Protein AF-A0A538TNC3-F1 (afdb_monomer_lite)

Foldseek 3Di:
DDPVVVVVVVLLVVLLVQLVVLQVVLVVCVVVLNLLSSLVSLVRSCVSPVPNPCSVVSNVVSLVSLAFEEEEAFEAEADPQPPLRVVLSVLLCVVLVVVPDPPLFRRYDYDDPVLLVVQQDPVCSHPPDLVNQLVSCVVSVGQKYKYKYKHDKDKDKDKDKDKAKKWFWDWDQDPVRDTDTDTDIDIWIKMKMKMKIKIKMKIFMAGSVVRDTPDIDIDMFMFMAMAMETLDADDDQLVRMDRDDPVCCVPPVPVRVVSVVVCCVRQPPDDRSNRNVCCHVPVPQLDDDLVCLVVRLPNRHHHHHNDDDDSNSRVCSRSSCVSVVVSVVVSVVSSGD

Organism: Eiseniibacteriota bacterium (NCBI:txid2212470)

pLDDT: mean 91.93, std 6.35, range [58.41, 98.19]

Structure (mmCIF, N/CA/C/O backbone):
data_AF-A0A538TNC3-F1
#
_entry.id   AF-A0A538TNC3-F1
#
loop_
_atom_site.group_PDB
_atom_site.id
_atom_site.type_symbol
_atom_site.label_atom_id
_atom_site.label_alt_id
_atom_site.label_comp_id
_atom_site.label_asym_id
_atom_site.label_entity_id
_atom_site.label_seq_id
_atom_site.pdbx_PDB_ins_code
_atom_site.Cartn_x
_atom_site.Cartn_y
_atom_site.Cartn_z
_atom_site.occupancy
_atom_site.B_iso_or_equiv
_atom_site.auth_seq_id
_atom_site.auth_comp_id
_atom_site.auth_asym_id
_atom_site.auth_atom_id
_atom_site.pdbx_PDB_model_num
ATOM 1 N N . MET A 1 1 ? -30.020 45.603 41.345 1.00 58.41 1 MET A N 1
ATOM 2 C CA . MET A 1 1 ? -29.541 44.746 40.245 1.00 58.41 1 MET A CA 1
ATOM 3 C C . MET A 1 1 ? -29.370 45.635 39.033 1.00 58.41 1 MET A C 1
ATOM 5 O O . MET A 1 1 ? -30.343 46.266 38.634 1.00 58.41 1 MET A O 1
ATOM 9 N N . THR A 1 2 ? -28.151 45.795 38.528 1.00 72.44 2 THR A N 1
ATOM 10 C CA . THR A 1 2 ? -27.936 46.556 37.288 1.00 72.44 2 THR A CA 1
ATOM 11 C C . THR A 1 2 ? -28.416 45.727 36.085 1.00 72.44 2 THR A C 1
ATOM 13 O O . THR A 1 2 ? -28.462 44.497 36.184 1.00 72.44 2 THR A O 1
ATOM 16 N N . PRO A 1 3 ? -28.792 46.351 34.954 1.00 74.06 3 PRO A N 1
ATOM 17 C CA . PRO A 1 3 ? -29.151 45.631 33.727 1.00 74.06 3 PRO A CA 1
ATOM 18 C C . PRO A 1 3 ? -28.100 44.584 33.312 1.00 74.06 3 PRO A C 1
ATOM 20 O O . PRO A 1 3 ? -28.461 43.479 32.909 1.00 74.06 3 PRO A O 1
ATOM 23 N N . ASP A 1 4 ? -26.819 44.885 33.535 1.00 75.44 4 ASP A N 1
ATOM 24 C CA . ASP A 1 4 ? -25.689 43.993 33.250 1.00 75.44 4 ASP A CA 1
ATOM 25 C C . ASP A 1 4 ? -25.660 42.746 34.151 1.00 75.44 4 ASP A C 1
ATOM 27 O O . ASP A 1 4 ? -25.341 41.653 33.688 1.00 75.44 4 ASP A O 1
ATOM 31 N N . GLN A 1 5 ? -26.061 42.868 35.423 1.00 75.12 5 GLN A N 1
ATOM 32 C CA . GLN A 1 5 ? -26.177 41.722 36.338 1.00 75.12 5 GLN A CA 1
ATOM 33 C C . GLN A 1 5 ? -27.321 40.786 35.924 1.00 75.12 5 GLN A C 1
ATOM 35 O O . GLN A 1 5 ? -27.154 39.569 35.914 1.00 75.12 5 GLN A O 1
ATOM 40 N N . ALA A 1 6 ? -28.467 41.344 35.520 1.00 77.56 6 ALA A N 1
ATOM 41 C CA . ALA A 1 6 ? -29.607 40.558 35.041 1.00 77.56 6 ALA A CA 1
ATOM 42 C C . ALA A 1 6 ? -29.296 39.809 33.738 1.00 77.56 6 ALA A C 1
ATOM 44 O O . ALA A 1 6 ? -29.733 38.670 33.547 1.00 77.56 6 ALA A O 1
ATOM 45 N N . TYR A 1 7 ? -28.537 40.450 32.847 1.00 80.44 7 TYR A N 1
ATOM 46 C CA . TYR A 1 7 ? -28.071 39.843 31.609 1.00 80.44 7 TYR A CA 1
ATOM 47 C C . TYR A 1 7 ? -27.100 38.686 31.886 1.00 80.44 7 TYR A C 1
ATOM 49 O O . TYR A 1 7 ? -27.353 37.570 31.431 1.00 80.44 7 TYR A O 1
ATOM 57 N N . ALA A 1 8 ? -26.075 38.909 32.715 1.00 82.06 8 ALA A N 1
ATOM 58 C CA . ALA A 1 8 ? -25.096 37.885 33.085 1.00 82.06 8 ALA A CA 1
ATOM 59 C C . ALA A 1 8 ? -25.741 36.664 33.772 1.00 82.06 8 ALA A C 1
ATOM 61 O O . ALA A 1 8 ? -25.388 35.517 33.493 1.00 82.06 8 ALA A O 1
ATOM 62 N N . GLU A 1 9 ? -26.743 36.873 34.629 1.00 80.50 9 GLU A N 1
ATOM 63 C CA . GLU A 1 9 ? -27.497 35.779 35.255 1.00 80.50 9 GLU A CA 1
ATOM 64 C C . GLU A 1 9 ? -28.347 34.980 34.261 1.00 80.50 9 GLU A C 1
ATOM 66 O O . GLU A 1 9 ? -28.548 33.772 34.429 1.00 80.50 9 GLU A O 1
ATOM 71 N N . LYS A 1 10 ? -28.912 35.646 33.250 1.00 84.94 10 LYS A N 1
ATOM 72 C CA . LYS A 1 10 ? -29.697 34.987 32.202 1.00 84.94 10 LYS A CA 1
ATOM 73 C C . LYS A 1 10 ? -28.786 34.184 31.277 1.00 84.94 10 LYS A C 1
ATOM 75 O O . LYS A 1 10 ? -29.106 33.041 30.961 1.00 84.94 10 LYS A O 1
ATOM 80 N N . GLU A 1 11 ? -27.650 34.754 30.900 1.00 85.31 11 GLU A N 1
ATOM 81 C CA . GLU A 1 11 ? -26.614 34.094 30.110 1.00 85.31 11 GLU A CA 1
ATOM 82 C C . GLU A 1 11 ? -26.059 32.859 30.833 1.00 85.31 11 GLU A C 1
ATOM 84 O O . GLU A 1 11 ? -26.104 31.757 30.289 1.00 85.31 11 GLU A O 1
ATOM 89 N N . SER A 1 12 ? -25.675 32.994 32.106 1.00 84.12 12 SER A N 1
ATOM 90 C CA . SER A 1 12 ? -25.210 31.874 32.936 1.00 84.12 12 SER A CA 1
ATOM 91 C C . SER A 1 12 ? -26.246 30.741 33.040 1.00 84.12 12 SER A C 1
ATOM 93 O O . SER A 1 12 ? -25.906 29.556 32.927 1.00 84.12 12 SER A O 1
ATOM 95 N N . ARG A 1 13 ? -27.540 31.079 33.162 1.00 87.31 13 ARG A N 1
ATOM 96 C CA . ARG A 1 13 ? -28.638 30.095 33.142 1.00 87.31 13 ARG A CA 1
ATOM 97 C C . ARG A 1 13 ? -28.759 29.365 31.805 1.00 87.31 13 ARG A C 1
ATOM 99 O O . ARG A 1 13 ? -28.985 28.156 31.807 1.00 87.31 13 ARG A O 1
ATOM 106 N N . ILE A 1 14 ? -28.607 30.068 30.683 1.00 90.38 14 ILE A N 1
ATOM 107 C CA . ILE A 1 14 ? -28.659 29.470 29.340 1.00 90.38 14 ILE A CA 1
ATOM 108 C C . ILE A 1 14 ? -27.479 28.515 29.140 1.00 90.38 14 ILE A C 1
ATOM 110 O O . ILE A 1 14 ? -27.687 27.369 28.741 1.00 90.38 14 ILE A O 1
ATOM 114 N N . ILE A 1 15 ? -26.264 28.947 29.487 1.00 90.56 15 ILE A N 1
ATOM 115 C CA . ILE A 1 15 ? -25.042 28.140 29.378 1.00 90.56 15 ILE A CA 1
ATOM 116 C C . ILE A 1 15 ? -25.148 26.869 30.237 1.00 90.56 15 ILE A C 1
ATOM 118 O O . ILE A 1 15 ? -24.925 25.757 29.755 1.00 90.56 15 ILE A O 1
ATOM 122 N N . THR A 1 16 ? -25.582 27.008 31.493 1.00 91.06 16 THR A N 1
ATOM 123 C CA . THR A 1 16 ? -25.787 25.870 32.406 1.00 91.06 16 THR A CA 1
ATOM 124 C C . THR A 1 16 ? -26.886 24.925 31.906 1.00 91.06 16 THR A C 1
ATOM 126 O O . THR A 1 16 ? -26.772 23.702 32.024 1.00 91.06 16 THR A O 1
ATOM 129 N N . GLY A 1 17 ? -27.954 25.476 31.321 1.00 92.25 17 GLY A N 1
ATOM 130 C CA . GLY A 1 17 ? -29.022 24.704 30.691 1.00 92.25 17 GLY A CA 1
ATOM 131 C C . GLY A 1 17 ? -28.518 23.872 29.510 1.00 92.25 17 GLY A C 1
ATOM 132 O O . GLY A 1 17 ? -28.829 22.682 29.433 1.00 92.25 17 GLY A O 1
ATOM 133 N N . ALA A 1 18 ? -27.691 24.467 28.643 1.00 94.06 18 ALA A N 1
ATOM 134 C CA . ALA A 1 18 ? -27.060 23.784 27.516 1.00 94.06 18 ALA A CA 1
ATOM 135 C C . ALA A 1 18 ? -26.145 22.640 27.983 1.00 94.06 18 ALA A C 1
ATOM 137 O O . ALA A 1 18 ? -26.301 21.510 27.514 1.00 94.06 18 ALA A O 1
ATOM 138 N N . ALA A 1 19 ? -25.277 22.885 28.974 1.00 95.88 19 ALA A N 1
ATOM 139 C CA . ALA A 1 19 ? -24.449 21.841 29.586 1.00 95.88 19 ALA A CA 1
ATOM 140 C C . ALA A 1 19 ? -25.302 20.675 30.122 1.00 95.88 19 ALA A C 1
ATOM 142 O O . ALA A 1 19 ? -24.998 19.507 29.881 1.00 95.88 19 ALA A O 1
ATOM 143 N N . GLY A 1 20 ? -26.430 20.981 30.773 1.00 96.94 20 GLY A N 1
ATOM 144 C CA . GLY A 1 20 ? -27.361 19.976 31.281 1.00 96.94 20 GLY A CA 1
ATOM 145 C C . GLY A 1 20 ? -28.050 19.134 30.203 1.00 96.94 20 GLY A C 1
ATOM 146 O O . GLY A 1 20 ? -28.331 17.961 30.450 1.00 96.94 20 GLY A O 1
ATOM 147 N N . VAL A 1 21 ? -28.323 19.694 29.019 1.00 97.62 21 VAL A N 1
ATOM 148 C CA . VAL A 1 21 ? -28.861 18.939 27.871 1.00 97.62 21 VAL A CA 1
ATOM 149 C C . VAL A 1 21 ? -27.829 17.929 27.377 1.00 97.62 21 VAL A C 1
ATOM 151 O O . VAL A 1 21 ? -28.115 16.732 27.373 1.00 97.62 21 VAL A O 1
ATOM 154 N N . TYR A 1 22 ? -26.619 18.385 27.045 1.00 97.75 22 TYR A N 1
ATOM 155 C CA . TYR A 1 22 ? -25.555 17.513 26.539 1.00 97.75 22 TYR A CA 1
ATOM 156 C C . TYR A 1 22 ? -25.133 16.449 27.556 1.00 97.75 22 TYR A C 1
ATOM 158 O O . TYR A 1 22 ? -24.950 15.291 27.190 1.00 97.75 22 TYR A O 1
ATOM 166 N N . TYR A 1 23 ? -25.076 16.793 28.844 1.00 98.19 23 TYR A N 1
ATOM 167 C CA . TYR A 1 23 ? -24.804 15.828 29.907 1.00 98.19 23 TYR A CA 1
ATOM 168 C C . TYR A 1 23 ? -25.869 14.716 29.975 1.00 98.19 23 TYR A C 1
ATOM 170 O O . TYR A 1 23 ? -25.535 13.547 30.174 1.00 98.19 23 TYR A O 1
ATOM 178 N N . ARG A 1 24 ? -27.164 15.033 29.803 1.00 98.06 24 ARG A N 1
ATOM 179 C CA . ARG A 1 24 ? -28.221 14.003 29.755 1.00 98.06 24 ARG A CA 1
ATOM 180 C C . ARG A 1 24 ? -28.088 13.114 28.522 1.00 98.06 24 ARG A C 1
ATOM 182 O O . ARG A 1 24 ? -28.163 11.901 28.674 1.00 98.06 24 ARG A O 1
ATOM 189 N N . MET A 1 25 ? -27.829 13.707 27.355 1.00 98.19 25 MET A N 1
ATOM 190 C CA . MET A 1 25 ? -27.603 12.957 26.114 1.00 98.19 25 MET A CA 1
ATOM 191 C C . MET A 1 25 ? -26.408 12.006 26.246 1.00 98.19 25 MET A C 1
ATOM 193 O O . MET A 1 25 ? -26.525 10.842 25.894 1.00 98.19 25 MET A O 1
ATOM 197 N N . GLY A 1 26 ? -25.290 12.452 26.832 1.00 97.50 26 GLY A N 1
ATOM 198 C CA . GLY A 1 26 ? -24.128 11.585 27.056 1.00 97.50 26 GLY A CA 1
ATOM 199 C C . GLY A 1 26 ? -24.433 10.394 27.972 1.00 97.50 26 GLY A C 1
ATOM 200 O O . GLY A 1 26 ? -24.005 9.273 27.705 1.00 97.50 26 GLY A O 1
ATOM 201 N N . ASN A 1 27 ? -25.235 10.599 29.023 1.00 98.12 27 ASN A N 1
ATOM 202 C CA . ASN A 1 27 ? -25.682 9.493 29.877 1.00 98.12 27 ASN A CA 1
ATOM 203 C C . ASN A 1 27 ? -26.606 8.514 29.143 1.00 98.12 27 ASN A C 1
ATOM 205 O O . ASN A 1 27 ? -26.537 7.312 29.394 1.00 98.12 27 ASN A O 1
ATOM 209 N N . GLU A 1 28 ? -27.475 9.016 28.268 1.00 98.00 28 GLU A N 1
ATOM 210 C CA . GLU A 1 28 ? -28.341 8.185 27.435 1.00 98.00 28 GLU A CA 1
ATOM 211 C C . GLU A 1 28 ? -27.519 7.344 26.453 1.00 98.00 28 GLU A C 1
ATOM 213 O O . GLU A 1 28 ? -27.686 6.126 26.434 1.00 98.00 28 GLU A O 1
ATOM 218 N N . SER A 1 29 ? -26.552 7.945 25.752 1.00 97.69 29 SER A N 1
ATOM 219 C CA . SER A 1 29 ? -25.619 7.232 24.868 1.00 97.69 29 SER A CA 1
ATOM 220 C C . SER A 1 29 ? -24.843 6.136 25.615 1.00 97.69 29 SER A C 1
ATOM 222 O O . SER A 1 29 ? -24.820 4.994 25.164 1.00 97.69 29 SER A O 1
ATOM 224 N N . LEU A 1 30 ? -24.312 6.402 26.820 1.00 96.19 30 LEU A N 1
ATOM 225 C CA . LEU A 1 30 ? -23.654 5.358 27.630 1.00 96.19 30 LEU A CA 1
ATOM 226 C C . LEU A 1 30 ? -24.588 4.208 28.025 1.00 96.19 30 LEU A C 1
ATOM 228 O O . LEU A 1 30 ? -24.112 3.084 28.225 1.00 96.19 30 LEU A O 1
ATOM 232 N N . ARG A 1 31 ? -25.884 4.493 28.202 1.00 96.50 31 ARG A N 1
ATOM 233 C CA . ARG A 1 31 ? -26.899 3.505 28.586 1.00 96.50 31 ARG A CA 1
ATOM 234 C C . ARG A 1 31 ? -27.236 2.563 27.432 1.00 96.50 31 ARG A C 1
ATOM 236 O O . ARG A 1 31 ? -27.556 1.409 27.695 1.00 96.50 31 ARG A O 1
ATOM 243 N N . VAL A 1 32 ? -27.148 3.042 26.192 1.00 96.44 32 VAL A N 1
ATOM 244 C CA . VAL A 1 32 ? -27.360 2.247 24.969 1.00 96.44 32 VAL A CA 1
ATOM 245 C C . VAL A 1 32 ? -26.050 1.752 24.340 1.00 96.44 32 VAL A C 1
ATOM 247 O O . VAL A 1 32 ? -26.037 1.403 23.168 1.00 96.44 32 VAL A O 1
ATOM 250 N N . ASP A 1 33 ? -24.969 1.716 25.128 1.00 94.88 33 ASP A N 1
ATOM 251 C CA . ASP A 1 33 ? -23.634 1.235 24.736 1.00 94.88 33 ASP A CA 1
ATOM 252 C C . ASP A 1 33 ? -23.009 1.978 23.542 1.00 94.88 33 ASP A C 1
ATOM 254 O O . ASP A 1 33 ? -22.368 1.379 22.691 1.00 94.88 33 ASP A O 1
ATOM 258 N N . ARG A 1 34 ? -23.181 3.307 23.509 1.00 96.69 34 ARG A N 1
ATOM 259 C CA . ARG A 1 34 ? -22.555 4.225 22.542 1.00 96.69 34 ARG A CA 1
ATOM 260 C C . ARG A 1 34 ? -21.524 5.143 23.210 1.00 96.69 34 ARG A C 1
ATOM 262 O O . ARG A 1 34 ? -21.825 6.311 23.500 1.00 96.69 34 ARG A O 1
ATOM 269 N N . PRO A 1 35 ? -20.353 4.616 23.603 1.00 97.31 35 PRO A N 1
ATOM 270 C CA . PRO A 1 35 ? -19.363 5.364 24.370 1.00 97.31 35 PRO A CA 1
ATOM 271 C C . PRO A 1 35 ? -18.691 6.511 23.596 1.00 97.31 35 PRO A C 1
ATOM 273 O O . PRO A 1 35 ? -18.389 7.534 24.217 1.00 97.31 35 PRO A O 1
ATOM 276 N N . LYS A 1 36 ? -18.507 6.410 22.274 1.00 96.75 36 LYS A N 1
ATOM 277 C CA . LYS A 1 36 ? -17.910 7.474 21.445 1.00 96.75 36 LYS A CA 1
ATOM 278 C C . LYS A 1 36 ? -18.864 8.647 21.304 1.00 96.75 36 LYS A C 1
ATOM 280 O O . LYS A 1 36 ? -18.473 9.792 21.553 1.00 96.75 36 LYS A O 1
ATOM 285 N N . GLU A 1 37 ? -20.140 8.373 21.012 1.00 96.88 37 GLU A N 1
ATOM 286 C CA . GLU A 1 37 ? -21.166 9.416 21.036 1.00 96.88 37 GLU A CA 1
ATOM 287 C C . GLU A 1 37 ? -21.241 10.059 22.429 1.00 96.88 37 GLU A C 1
ATOM 289 O O . GLU A 1 37 ? -21.231 11.287 22.548 1.00 96.88 37 GLU A O 1
ATOM 294 N N . ALA A 1 38 ? -21.252 9.255 23.497 1.00 97.75 38 ALA A N 1
ATOM 295 C CA . ALA A 1 38 ? -21.299 9.776 24.858 1.00 97.75 38 ALA A CA 1
ATOM 296 C C . ALA A 1 38 ? -20.126 10.708 25.180 1.00 97.75 38 ALA A C 1
ATOM 298 O O . ALA A 1 38 ? -20.340 11.793 25.728 1.00 97.75 38 ALA A O 1
ATOM 299 N N . TYR A 1 39 ? -18.906 10.312 24.816 1.00 97.44 39 TYR A N 1
ATOM 300 C CA . TYR A 1 39 ? -17.712 11.130 24.985 1.00 97.44 39 TYR A CA 1
ATOM 301 C C . TYR A 1 39 ? -17.871 12.483 24.284 1.00 97.44 39 TYR A C 1
ATOM 303 O O . TYR A 1 39 ? -17.691 13.525 24.917 1.00 97.44 39 TYR A O 1
ATOM 311 N N . ALA A 1 40 ? -18.293 12.489 23.014 1.00 96.31 40 ALA A N 1
ATOM 312 C CA . ALA A 1 40 ? -18.508 13.720 22.256 1.00 96.31 40 ALA A CA 1
ATOM 313 C C . ALA A 1 40 ? -19.551 14.633 22.927 1.00 96.31 40 ALA A C 1
ATOM 315 O O . ALA A 1 40 ? -19.355 15.848 23.026 1.00 96.31 40 ALA A O 1
ATOM 316 N N . ARG A 1 41 ? -20.640 14.058 23.461 1.00 97.62 41 ARG A N 1
ATOM 317 C CA . ARG A 1 41 ? -21.656 14.811 24.218 1.00 97.62 41 ARG A CA 1
ATOM 318 C C . ARG A 1 41 ? -21.092 15.392 25.512 1.00 97.62 41 ARG A C 1
ATOM 320 O O . ARG A 1 41 ? -21.371 16.551 25.816 1.00 97.62 41 ARG A O 1
ATOM 327 N N . PHE A 1 42 ? -20.293 14.641 26.267 1.00 98.12 42 PHE A N 1
ATOM 328 C CA . PHE A 1 42 ? -19.695 15.147 27.503 1.00 98.12 42 PHE A CA 1
ATOM 329 C C . PHE A 1 42 ? -18.638 16.225 27.244 1.00 98.12 42 PHE A C 1
ATOM 331 O O . PHE A 1 42 ? -18.661 17.261 27.907 1.00 98.12 42 PHE A O 1
ATOM 338 N N . VAL A 1 43 ? -17.780 16.059 26.234 1.00 96.56 43 VAL A N 1
ATOM 339 C CA . VAL A 1 43 ? -16.846 17.116 25.811 1.00 96.56 43 VAL A CA 1
ATOM 340 C C . VAL A 1 43 ? -17.609 18.380 25.425 1.00 96.56 43 VAL A C 1
ATOM 342 O O . VAL A 1 43 ? -17.245 19.469 25.868 1.00 96.56 43 VAL A O 1
ATOM 345 N N . LYS A 1 44 ? -18.735 18.248 24.712 1.00 97.19 44 LYS A N 1
ATOM 346 C CA . LYS A 1 44 ? -19.577 19.400 24.383 1.00 97.19 44 LYS A CA 1
ATOM 347 C C . LYS A 1 44 ? -20.203 20.052 25.617 1.00 97.19 44 LYS A C 1
ATOM 349 O O . LYS A 1 44 ? -20.267 21.274 25.689 1.00 97.19 44 LYS A O 1
ATOM 354 N N . ALA A 1 45 ? -20.622 19.273 26.616 1.00 97.12 45 ALA A N 1
ATOM 355 C CA . ALA A 1 45 ? -21.090 19.817 27.894 1.00 97.12 45 ALA A CA 1
ATOM 356 C C . ALA A 1 45 ? -19.985 20.600 28.630 1.00 97.12 45 ALA A C 1
ATOM 358 O O . ALA A 1 45 ? -20.276 21.627 29.245 1.00 97.12 45 ALA A O 1
ATOM 359 N N . ARG A 1 46 ? -18.726 20.150 28.526 1.00 97.00 46 ARG A N 1
ATOM 360 C CA . ARG A 1 46 ? -17.558 20.785 29.159 1.00 97.00 46 ARG A CA 1
ATOM 361 C C . ARG A 1 46 ? -17.255 22.143 28.550 1.00 97.00 46 ARG A C 1
ATOM 363 O O . ARG A 1 46 ? -16.946 23.069 29.288 1.00 97.00 46 ARG A O 1
ATOM 370 N N . GLU A 1 47 ? -17.403 22.272 27.231 1.00 96.06 47 GLU A N 1
ATOM 371 C CA . GLU A 1 47 ? -17.270 23.556 26.530 1.00 96.06 47 GLU A CA 1
ATOM 372 C C . GLU A 1 47 ? -18.255 24.612 27.052 1.00 96.06 47 GLU A C 1
ATOM 374 O O . GLU A 1 47 ? -17.915 25.791 27.096 1.00 96.06 47 GLU A O 1
ATOM 379 N N . PHE A 1 48 ? -19.457 24.202 27.475 1.00 94.94 48 PHE A N 1
ATOM 380 C CA . PHE A 1 48 ? -20.424 25.113 28.088 1.00 94.94 48 PHE A CA 1
ATOM 381 C C . PHE A 1 48 ? -20.115 25.381 29.568 1.00 94.94 48 PHE A C 1
ATOM 383 O O . PHE A 1 48 ? -20.143 26.531 29.993 1.00 94.94 48 PHE A O 1
ATOM 390 N N . ALA A 1 49 ? -19.838 24.349 30.373 1.00 94.12 49 ALA A N 1
ATOM 391 C CA . ALA A 1 49 ? -19.599 24.504 31.811 1.00 94.12 49 ALA A CA 1
ATOM 392 C C . ALA A 1 49 ? -18.555 23.491 32.345 1.00 94.12 49 ALA A C 1
ATOM 394 O O . ALA A 1 49 ? -18.934 22.383 32.738 1.00 94.12 49 ALA A O 1
ATOM 395 N N . PRO A 1 50 ? -17.262 23.876 32.456 1.00 87.44 50 PRO A N 1
ATOM 396 C CA . PRO A 1 50 ? -16.143 22.999 32.858 1.00 87.44 50 PRO A CA 1
ATOM 397 C C . PRO A 1 50 ? -16.193 22.374 34.267 1.00 87.44 50 PRO A C 1
ATOM 399 O O . PRO A 1 50 ? -15.285 21.651 34.651 1.00 87.44 50 PRO A O 1
ATOM 402 N N . GLY A 1 51 ? -17.234 22.641 35.057 1.00 89.62 51 GLY A N 1
ATOM 403 C CA . GLY A 1 51 ? -17.440 22.071 36.397 1.00 89.62 51 GLY A CA 1
ATOM 404 C C . GLY A 1 51 ? -18.838 21.486 36.590 1.00 89.62 51 GLY A C 1
ATOM 405 O O . GLY A 1 51 ? -19.325 21.385 37.716 1.00 89.62 51 GLY A O 1
ATOM 406 N N . TYR A 1 52 ? -19.543 21.174 35.500 1.00 94.31 52 TYR A N 1
ATOM 407 C CA . TYR A 1 52 ? -20.919 20.701 35.581 1.00 94.31 52 TYR A CA 1
ATOM 408 C C . TYR A 1 52 ? -20.993 19.296 36.200 1.00 94.31 52 TYR A C 1
ATOM 410 O O . TYR A 1 52 ? -20.803 18.294 35.519 1.00 94.31 52 TYR A O 1
ATOM 418 N N . ARG A 1 53 ? -21.348 19.205 37.487 1.00 95.00 53 ARG A N 1
ATOM 419 C CA . ARG A 1 53 ? -21.524 17.927 38.209 1.00 95.00 53 ARG A CA 1
ATOM 420 C C . ARG A 1 53 ? -20.242 17.071 38.185 1.00 95.00 53 ARG A C 1
ATOM 422 O O . ARG A 1 53 ? -19.173 17.566 38.506 1.00 95.00 53 ARG A O 1
ATOM 429 N N . ASP A 1 54 ? -20.355 15.787 37.846 1.00 96.44 54 ASP A N 1
ATOM 430 C CA . ASP A 1 54 ? -19.277 14.795 37.756 1.00 96.44 54 ASP A CA 1
ATOM 431 C C . ASP A 1 54 ? -18.732 14.641 36.322 1.00 96.44 54 ASP A C 1
ATOM 433 O O . ASP A 1 54 ? -18.318 13.549 35.932 1.00 96.44 54 ASP A O 1
ATOM 437 N N . LEU A 1 55 ? -18.768 15.710 35.518 1.00 96.31 55 LEU A N 1
ATOM 438 C CA . LEU A 1 55 ? -18.492 15.661 34.081 1.00 96.31 55 LEU A CA 1
ATOM 439 C C . LEU A 1 55 ? -17.125 15.072 33.719 1.00 96.31 55 LEU A C 1
ATOM 441 O O . LEU A 1 55 ? -17.083 14.194 32.865 1.00 96.31 55 LEU A O 1
ATOM 445 N N . GLU A 1 56 ? -16.037 15.489 34.369 1.00 96.44 56 GLU A N 1
ATOM 446 C CA . GLU A 1 56 ? -14.692 14.982 34.036 1.00 96.44 56 GLU A CA 1
ATOM 447 C C . GLU A 1 56 ? -14.599 13.461 34.209 1.00 96.44 56 GLU A C 1
ATOM 449 O O . GLU A 1 56 ? -14.161 12.752 33.306 1.00 96.44 56 GLU A O 1
ATOM 454 N N . ARG A 1 57 ? -15.157 12.934 35.305 1.00 96.88 57 ARG A N 1
ATOM 455 C CA . ARG A 1 57 ? -15.234 11.488 35.553 1.00 96.88 57 ARG A CA 1
ATOM 456 C C . ARG A 1 57 ? -16.047 10.763 34.475 1.00 96.88 57 ARG A C 1
ATOM 458 O O . ARG A 1 57 ? -15.755 9.622 34.133 1.00 96.88 57 ARG A O 1
ATOM 465 N N . ARG A 1 58 ? -17.103 11.398 33.954 1.00 97.25 58 ARG A N 1
ATOM 466 C CA . ARG A 1 58 ? -17.928 10.838 32.870 1.00 97.25 58 ARG A CA 1
ATOM 467 C C . ARG A 1 58 ? -17.214 10.866 31.524 1.00 97.25 58 ARG A C 1
ATOM 469 O O . ARG A 1 58 ? -17.399 9.930 30.752 1.00 97.25 58 ARG A O 1
ATOM 476 N N . ILE A 1 59 ? -16.410 11.896 31.259 1.00 97.31 59 ILE A N 1
ATOM 477 C CA . ILE A 1 59 ? -15.559 11.983 30.066 1.00 97.31 59 ILE A CA 1
ATOM 478 C C . ILE A 1 59 ? -14.536 10.849 30.080 1.00 97.31 59 ILE A C 1
ATOM 480 O O . ILE A 1 59 ? -14.471 10.112 29.101 1.00 97.31 59 ILE A O 1
ATOM 484 N N . GLU A 1 60 ? -13.804 10.664 31.183 1.00 96.50 60 GLU A N 1
ATOM 485 C CA . GLU A 1 60 ? -12.853 9.550 31.335 1.00 96.50 60 GLU A CA 1
ATOM 486 C C . GLU A 1 60 ? -13.544 8.198 31.158 1.00 96.50 60 GLU A C 1
ATOM 488 O O . GLU A 1 60 ? -13.133 7.405 30.319 1.00 96.50 60 GLU A O 1
ATOM 493 N N . GLN A 1 61 ? -14.663 7.968 31.851 1.00 96.56 61 GLN A N 1
ATOM 494 C CA . GLN A 1 61 ? -15.403 6.709 31.740 1.00 96.56 61 GLN A CA 1
ATOM 495 C C . GLN A 1 61 ? -15.889 6.429 30.306 1.00 96.56 61 GLN A C 1
ATOM 497 O O . GLN A 1 61 ? -15.890 5.281 29.859 1.00 96.56 61 GLN A O 1
ATOM 502 N N . ALA A 1 62 ? -16.372 7.454 29.599 1.00 97.19 62 ALA A N 1
ATOM 503 C CA . ALA A 1 62 ? -16.805 7.305 28.215 1.00 97.19 62 ALA A CA 1
ATOM 504 C C . ALA A 1 62 ? -15.613 7.028 27.296 1.00 97.19 62 ALA A C 1
ATOM 506 O O . ALA A 1 62 ? -15.709 6.157 26.441 1.00 97.19 62 ALA A O 1
ATOM 507 N N . TYR A 1 63 ? -14.490 7.715 27.518 1.00 96.31 63 TYR A N 1
ATOM 508 C CA . TYR A 1 63 ? -13.259 7.515 26.764 1.00 96.31 63 TYR A CA 1
ATOM 509 C C . TYR A 1 63 ? -12.714 6.095 26.932 1.00 96.31 63 TYR A C 1
ATOM 511 O O . TYR A 1 63 ? -12.513 5.405 25.942 1.00 96.31 63 TYR A O 1
ATOM 519 N N . GLU A 1 64 ? -12.562 5.616 28.166 1.00 95.06 64 GLU A N 1
ATOM 520 C CA . GLU A 1 64 ? -12.073 4.261 28.455 1.00 95.06 64 GLU A CA 1
ATOM 521 C C . GLU A 1 64 ? -12.934 3.173 27.803 1.00 95.06 64 GLU A C 1
ATOM 523 O O . GLU A 1 64 ? -12.409 2.167 27.337 1.00 95.06 64 GLU A O 1
ATOM 528 N N . ARG A 1 65 ? -14.258 3.375 27.739 1.00 95.31 65 ARG A N 1
ATOM 529 C CA . ARG A 1 65 ? -15.179 2.459 27.044 1.00 95.31 65 ARG A CA 1
ATOM 530 C C . ARG A 1 65 ? -15.150 2.603 25.525 1.00 95.31 65 ARG A C 1
ATOM 532 O O . ARG A 1 65 ? -15.546 1.672 24.835 1.00 95.31 65 ARG A O 1
ATOM 539 N N . ALA A 1 66 ? -14.773 3.774 25.024 1.00 95.88 66 ALA A N 1
ATOM 540 C CA . ALA A 1 66 ? -14.722 4.078 23.602 1.00 95.88 66 ALA A CA 1
ATOM 541 C C . ALA A 1 66 ? -13.429 3.583 22.950 1.00 95.88 66 ALA A C 1
ATOM 543 O O . ALA A 1 66 ? -13.442 3.309 21.752 1.00 95.88 66 ALA A O 1
ATOM 544 N N . VAL A 1 67 ? -12.334 3.479 23.715 1.00 95.38 67 VAL A N 1
ATOM 545 C CA . VAL A 1 67 ? -11.047 2.992 23.212 1.00 95.38 67 VAL A CA 1
ATOM 546 C C . VAL A 1 67 ? -11.165 1.532 22.774 1.00 95.38 67 VAL A C 1
ATOM 548 O O . VAL A 1 67 ? -11.508 0.645 23.551 1.00 95.38 67 VAL A O 1
ATOM 551 N N . VAL A 1 68 ? -10.830 1.294 21.511 1.00 96.00 68 VAL A N 1
ATOM 552 C CA . VAL A 1 68 ? -10.796 -0.002 20.845 1.00 96.00 68 VAL A CA 1
ATOM 553 C C . VAL A 1 68 ? -9.341 -0.362 20.579 1.00 96.00 68 VAL A C 1
ATOM 555 O O . VAL A 1 68 ? -8.640 0.310 19.820 1.00 96.00 68 VAL A O 1
ATOM 558 N N . ARG A 1 69 ? -8.888 -1.465 21.172 1.00 96.31 69 ARG A N 1
ATOM 559 C CA . ARG A 1 69 ? -7.556 -2.019 20.929 1.00 96.31 69 ARG A CA 1
ATOM 560 C C . ARG A 1 69 ? -7.601 -2.908 19.697 1.00 96.31 69 ARG A C 1
ATOM 562 O O . ARG A 1 69 ? -8.430 -3.818 19.612 1.00 96.31 69 ARG A O 1
ATOM 569 N N . VAL A 1 70 ? -6.701 -2.663 18.756 1.00 97.00 70 VAL A N 1
ATOM 570 C CA . VAL A 1 70 ? -6.665 -3.325 17.452 1.00 97.00 70 VAL A CA 1
ATOM 571 C C . VAL A 1 70 ? -5.318 -4.009 17.252 1.00 97.00 70 VAL A C 1
ATOM 573 O O . VAL A 1 70 ? -4.267 -3.396 17.431 1.00 97.00 70 VAL A O 1
ATOM 576 N N . ALA A 1 71 ? -5.339 -5.272 16.832 1.00 96.00 71 ALA A N 1
ATOM 577 C CA . ALA A 1 71 ? -4.154 -5.964 16.329 1.00 96.00 71 ALA A CA 1
ATOM 578 C C . ALA A 1 71 ? -4.234 -6.120 14.807 1.00 96.00 71 ALA A C 1
ATOM 580 O O . ALA A 1 71 ? -5.255 -6.565 14.284 1.00 96.00 71 ALA A O 1
ATOM 581 N N . ILE A 1 72 ? -3.150 -5.796 14.103 1.00 95.00 72 ILE A N 1
ATOM 582 C CA . ILE A 1 72 ? -3.002 -6.096 12.675 1.00 95.00 72 ILE A CA 1
ATOM 583 C C . ILE A 1 72 ? -2.167 -7.364 12.567 1.00 95.00 72 ILE A C 1
ATOM 585 O O . ILE A 1 72 ? -0.975 -7.345 12.873 1.00 95.00 72 ILE A O 1
ATOM 589 N N . LEU A 1 73 ? -2.802 -8.471 12.191 1.00 93.19 73 LEU A N 1
ATOM 590 C CA . LEU A 1 73 ? -2.108 -9.743 12.042 1.00 93.19 73 LEU A CA 1
ATOM 591 C C . LEU A 1 73 ? -1.406 -9.828 10.686 1.00 93.19 73 LEU A C 1
ATOM 593 O O . LEU A 1 73 ? -1.806 -9.143 9.740 1.00 93.19 73 LEU A O 1
ATOM 597 N N . PRO A 1 74 ? -0.384 -10.689 10.566 1.00 90.12 74 PRO A N 1
ATOM 598 C CA . PRO A 1 74 ? 0.215 -11.007 9.282 1.00 90.12 74 PRO A CA 1
ATOM 599 C C . PRO A 1 74 ? -0.825 -11.536 8.299 1.00 90.12 74 PRO A C 1
ATOM 601 O O . PRO A 1 74 ? -1.666 -12.363 8.648 1.00 90.12 74 PRO A O 1
ATOM 604 N N . PHE A 1 75 ? -0.791 -11.019 7.074 1.00 90.44 75 PHE A N 1
ATOM 605 C CA . PHE A 1 75 ? -1.715 -11.447 6.031 1.00 90.44 75 PHE A CA 1
ATOM 606 C C . PHE A 1 75 ? -1.241 -12.794 5.494 1.00 90.44 75 PHE A C 1
ATOM 608 O O . PHE A 1 75 ? -0.065 -12.933 5.164 1.00 90.44 75 PHE A O 1
ATOM 615 N N . ALA A 1 76 ? -2.136 -13.770 5.370 1.00 89.25 76 ALA A N 1
ATOM 616 C CA . ALA A 1 76 ? -1.790 -15.071 4.816 1.00 89.25 76 ALA A CA 1
ATOM 617 C C . ALA A 1 76 ? -1.241 -14.914 3.392 1.00 89.25 76 ALA A C 1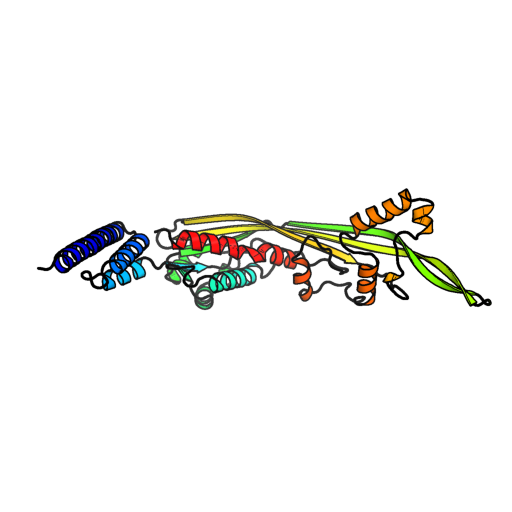
ATOM 619 O O . ALA A 1 76 ? -1.771 -14.150 2.576 1.00 89.25 76 ALA A O 1
ATOM 620 N N . ASN A 1 77 ? -0.167 -15.632 3.091 1.00 89.31 77 ASN A N 1
ATOM 621 C CA . ASN A 1 77 ? 0.448 -15.586 1.778 1.00 89.31 77 ASN A CA 1
ATOM 622 C C . ASN A 1 77 ? 0.018 -16.798 0.961 1.00 89.31 77 ASN A C 1
ATOM 624 O O . ASN A 1 77 ? 0.609 -17.865 1.050 1.00 89.31 77 ASN A O 1
ATOM 628 N N . GLN A 1 78 ? -1.000 -16.600 0.131 1.00 90.12 78 GLN A N 1
ATOM 629 C CA . GLN A 1 78 ? -1.445 -17.570 -0.869 1.00 90.12 78 GLN A CA 1
ATOM 630 C C . GLN A 1 78 ? -0.916 -17.187 -2.258 1.00 90.12 78 GLN A C 1
ATOM 632 O O . GLN A 1 78 ? -1.547 -17.452 -3.284 1.00 90.12 78 GLN A O 1
ATOM 637 N N . THR A 1 79 ? 0.226 -16.498 -2.277 1.00 83.88 79 THR A N 1
ATOM 638 C CA . THR A 1 79 ? 1.069 -16.314 -3.455 1.00 83.88 79 THR A CA 1
ATOM 639 C C . THR A 1 79 ? 2.296 -17.209 -3.303 1.00 83.88 79 THR A C 1
ATOM 641 O O . THR A 1 79 ? 2.716 -17.493 -2.182 1.00 83.88 79 THR A O 1
ATOM 644 N N . ASP A 1 80 ? 2.913 -17.612 -4.411 1.00 85.12 80 ASP A N 1
ATOM 645 C CA . ASP A 1 80 ? 4.130 -18.437 -4.381 1.00 85.12 80 ASP A CA 1
ATOM 646 C C . ASP A 1 80 ? 5.400 -17.636 -3.994 1.00 85.12 80 ASP A C 1
ATOM 648 O O . ASP A 1 80 ? 6.512 -18.162 -4.033 1.00 85.12 80 ASP A O 1
ATOM 652 N N . VAL A 1 81 ? 5.262 -16.363 -3.587 1.00 86.25 81 VAL A N 1
ATOM 653 C CA . VAL A 1 81 ? 6.382 -15.467 -3.248 1.00 86.25 81 VAL A CA 1
ATOM 654 C C . VAL A 1 81 ? 6.830 -15.681 -1.806 1.00 86.25 81 VAL A C 1
ATOM 656 O O . VAL A 1 81 ? 6.132 -15.317 -0.858 1.00 86.25 81 VAL A O 1
ATOM 659 N N . ALA A 1 82 ? 8.031 -16.214 -1.607 1.00 83.56 82 ALA A N 1
ATOM 660 C CA . ALA A 1 82 ? 8.552 -16.496 -0.273 1.00 83.56 82 ALA A CA 1
ATOM 661 C C . ALA A 1 82 ? 8.746 -15.223 0.580 1.00 83.56 82 ALA A C 1
ATOM 663 O O . ALA A 1 82 ? 9.215 -14.179 0.114 1.00 83.56 82 ALA A O 1
ATOM 664 N N . GLY A 1 83 ? 8.398 -15.312 1.869 1.00 80.88 83 GLY A N 1
ATOM 665 C CA . GLY A 1 83 ? 8.577 -14.224 2.842 1.00 80.88 83 GLY A CA 1
ATOM 666 C C . GLY A 1 83 ? 7.643 -13.019 2.663 1.00 80.88 83 GLY A C 1
ATOM 667 O O . GLY A 1 83 ? 7.716 -12.081 3.457 1.00 80.88 83 GLY A O 1
ATOM 668 N N . LEU A 1 84 ? 6.744 -13.042 1.671 1.00 82.12 84 LEU A N 1
ATOM 669 C CA . LEU A 1 84 ? 5.867 -11.916 1.348 1.00 82.12 84 LEU A CA 1
ATOM 670 C C . LEU A 1 84 ? 4.959 -11.518 2.519 1.00 82.12 84 LEU A C 1
ATOM 672 O O . LEU A 1 84 ? 4.825 -10.329 2.797 1.00 82.12 84 LEU A O 1
ATOM 676 N N . SER A 1 85 ? 4.379 -12.500 3.226 1.00 81.19 85 SER A N 1
ATOM 677 C CA . SER A 1 85 ? 3.470 -12.250 4.357 1.00 81.19 85 SER A CA 1
ATOM 678 C C . SER A 1 85 ? 4.114 -11.361 5.418 1.00 81.19 85 SER A C 1
ATOM 680 O O . SER A 1 85 ? 3.625 -10.266 5.688 1.00 81.19 85 SER A O 1
ATOM 682 N N . LYS A 1 86 ? 5.233 -11.815 5.996 1.00 81.31 86 LYS A N 1
ATOM 683 C CA . LYS A 1 86 ? 5.896 -11.128 7.106 1.00 81.31 86 LYS A CA 1
ATOM 684 C C . LYS A 1 86 ? 6.386 -9.744 6.693 1.00 81.31 86 LYS A C 1
ATOM 686 O O . LYS A 1 86 ? 6.150 -8.774 7.408 1.00 81.31 86 LYS A O 1
ATOM 691 N N . ASP A 1 87 ? 7.034 -9.650 5.535 1.00 84.31 87 ASP A N 1
ATOM 692 C CA . ASP A 1 87 ? 7.603 -8.388 5.067 1.00 84.31 87 ASP A CA 1
ATOM 693 C C . ASP A 1 87 ? 6.514 -7.341 4.798 1.00 84.31 87 ASP A C 1
ATOM 695 O O . ASP A 1 87 ? 6.664 -6.182 5.190 1.00 84.31 87 ASP A O 1
ATOM 699 N N . LEU A 1 88 ? 5.403 -7.732 4.161 1.00 85.62 88 LEU A N 1
ATOM 700 C CA . LEU A 1 88 ? 4.279 -6.825 3.931 1.00 85.62 88 LEU A CA 1
ATOM 701 C C . LEU A 1 88 ? 3.517 -6.518 5.216 1.00 85.62 88 LEU A C 1
ATOM 703 O O . LEU A 1 88 ? 3.138 -5.371 5.417 1.00 85.62 88 LEU A O 1
ATOM 707 N N . ALA A 1 89 ? 3.327 -7.490 6.106 1.00 82.69 89 ALA A N 1
ATOM 708 C CA . ALA A 1 89 ? 2.698 -7.265 7.402 1.00 82.69 89 ALA A CA 1
ATOM 709 C C . ALA A 1 89 ? 3.471 -6.231 8.227 1.00 82.69 89 ALA A C 1
ATOM 711 O O . ALA A 1 89 ? 2.876 -5.298 8.764 1.00 82.69 89 ALA A O 1
ATOM 712 N N . ASP A 1 90 ? 4.800 -6.339 8.262 1.00 85.88 90 ASP A N 1
ATOM 713 C CA . ASP A 1 90 ? 5.665 -5.383 8.947 1.00 85.88 90 ASP A CA 1
ATOM 714 C C . ASP A 1 90 ? 5.578 -3.987 8.320 1.00 85.88 90 ASP A C 1
ATOM 716 O O . ASP A 1 90 ? 5.533 -2.987 9.044 1.00 85.88 90 ASP A O 1
ATOM 720 N N . ARG A 1 91 ? 5.509 -3.898 6.984 1.00 89.25 91 ARG A N 1
ATOM 721 C CA . ARG A 1 91 ? 5.318 -2.623 6.275 1.00 89.25 91 ARG A CA 1
ATOM 722 C C . ARG A 1 91 ? 3.950 -2.015 6.543 1.00 89.25 91 ARG A C 1
ATOM 724 O O . ARG A 1 91 ? 3.890 -0.830 6.865 1.00 89.25 91 ARG A O 1
ATOM 731 N N . ILE A 1 92 ? 2.883 -2.809 6.458 1.00 90.94 92 ILE A N 1
ATOM 732 C CA . ILE A 1 92 ? 1.514 -2.384 6.758 1.00 90.94 92 ILE A CA 1
ATOM 733 C C . ILE A 1 92 ? 1.455 -1.871 8.189 1.00 90.94 92 ILE A C 1
ATOM 735 O O . ILE A 1 92 ? 1.057 -0.730 8.409 1.00 90.94 92 ILE A O 1
ATOM 739 N N . TYR A 1 93 ? 1.931 -2.661 9.150 1.00 90.88 93 TYR A N 1
ATOM 740 C CA . TYR A 1 93 ? 1.966 -2.265 10.548 1.00 90.88 93 TYR A CA 1
ATOM 741 C C . TYR A 1 93 ? 2.731 -0.953 10.738 1.00 90.88 93 TYR A C 1
ATOM 743 O O . TYR A 1 93 ? 2.200 -0.012 11.320 1.00 90.88 93 TYR A O 1
ATOM 751 N N . ALA A 1 94 ? 3.959 -0.850 10.221 1.00 91.12 94 ALA A N 1
ATOM 752 C CA . ALA A 1 94 ? 4.774 0.351 10.374 1.00 91.12 94 ALA A CA 1
ATOM 753 C C . ALA A 1 94 ? 4.128 1.583 9.720 1.00 91.12 94 ALA A C 1
ATOM 755 O O . ALA A 1 94 ? 4.191 2.681 10.273 1.00 91.12 94 ALA A O 1
ATOM 756 N N . ALA A 1 95 ? 3.507 1.422 8.550 1.00 92.69 95 ALA A N 1
ATOM 757 C CA . ALA A 1 95 ? 2.840 2.509 7.849 1.00 92.69 95 ALA A CA 1
ATOM 758 C C . ALA A 1 95 ? 1.588 2.982 8.595 1.00 92.69 95 ALA A C 1
ATOM 760 O O . ALA A 1 95 ? 1.447 4.185 8.816 1.00 92.69 95 ALA A O 1
ATOM 761 N N . VAL A 1 96 ? 0.736 2.057 9.045 1.00 92.31 96 VAL A N 1
ATOM 762 C CA . VAL A 1 96 ? -0.470 2.381 9.817 1.00 92.31 96 VAL A CA 1
ATOM 763 C C . VAL A 1 96 ? -0.086 2.970 11.178 1.00 92.31 96 VAL A C 1
ATOM 765 O O . VAL A 1 96 ? -0.579 4.035 11.534 1.00 92.31 96 VAL A O 1
ATOM 768 N N . ALA A 1 97 ? 0.857 2.369 11.910 1.00 90.75 97 ALA A N 1
ATOM 769 C CA . ALA A 1 97 ? 1.285 2.847 13.227 1.00 90.75 97 ALA A CA 1
ATOM 770 C C . ALA A 1 97 ? 1.884 4.260 13.199 1.00 90.75 97 ALA A C 1
ATOM 772 O O . ALA A 1 97 ? 1.654 5.036 14.120 1.00 90.75 97 ALA A O 1
ATOM 773 N N . ARG A 1 98 ? 2.592 4.644 12.126 1.00 89.75 98 ARG A N 1
ATOM 774 C CA . ARG A 1 98 ? 3.061 6.033 11.945 1.00 89.75 98 ARG A CA 1
ATOM 775 C C . ARG A 1 98 ? 1.924 7.046 11.792 1.00 89.75 98 ARG A C 1
ATOM 777 O O . ARG A 1 98 ? 2.149 8.238 11.981 1.00 89.75 98 ARG A O 1
ATOM 784 N N . GLN A 1 99 ? 0.745 6.592 11.384 1.00 88.00 99 GLN A N 1
ATOM 785 C CA . GLN A 1 99 ? -0.400 7.440 11.065 1.00 88.00 99 GLN A CA 1
ATOM 786 C C . GLN A 1 99 ? -1.472 7.409 12.169 1.00 88.00 99 GLN A C 1
ATOM 788 O O . GLN A 1 99 ? -2.249 8.361 12.280 1.00 88.00 99 GLN A O 1
ATOM 793 N N . VAL A 1 100 ? -1.514 6.339 12.974 1.00 84.56 100 VAL A N 1
ATOM 794 C CA . VAL A 1 100 ? -2.404 6.193 14.134 1.00 84.56 100 VAL A CA 1
ATOM 795 C C . VAL A 1 100 ? -1.832 6.980 15.308 1.00 84.56 100 VAL A C 1
ATOM 797 O O . VAL A 1 100 ? -1.107 6.470 16.156 1.00 84.56 100 VAL A O 1
ATOM 800 N N . ALA A 1 101 ? -2.153 8.268 15.315 1.00 78.12 101 ALA A N 1
ATOM 801 C CA . ALA A 1 101 ? -1.903 9.185 16.414 1.00 78.12 101 ALA A CA 1
ATOM 802 C C . ALA A 1 101 ? -3.001 10.263 16.440 1.00 78.12 101 ALA A C 1
ATOM 804 O O . ALA A 1 101 ? -3.587 10.578 15.392 1.00 78.12 101 ALA A O 1
ATOM 805 N N . PRO A 1 102 ? -3.265 10.888 17.600 1.00 70.94 102 PRO A N 1
ATOM 806 C CA . PRO A 1 102 ? -4.104 12.077 17.655 1.00 70.94 102 PRO A CA 1
ATOM 807 C C . PRO A 1 102 ? -3.571 13.180 16.718 1.00 70.94 102 PRO A C 1
ATOM 809 O O . PRO A 1 102 ? -2.355 13.354 16.610 1.00 70.94 102 PRO A O 1
ATOM 812 N N . PRO A 1 103 ? -4.441 13.948 16.034 1.00 76.31 103 PRO A N 1
ATOM 813 C CA . PRO A 1 103 ? -5.905 13.935 16.113 1.00 76.31 103 PRO A CA 1
ATOM 814 C C . PRO A 1 103 ? -6.590 12.978 15.116 1.00 76.31 103 PRO A C 1
ATOM 816 O O . PRO A 1 103 ? -7.807 13.024 14.984 1.00 76.31 103 PRO A O 1
ATOM 819 N N . ARG A 1 104 ? -5.840 12.166 14.358 1.00 81.56 104 ARG A N 1
ATOM 820 C CA . ARG A 1 104 ? -6.400 11.334 13.273 1.00 81.56 104 ARG A CA 1
ATOM 821 C C . ARG A 1 104 ? -7.149 10.107 13.775 1.00 81.56 104 ARG A C 1
ATOM 823 O O . ARG A 1 104 ? -8.056 9.651 13.091 1.00 81.56 104 ARG A O 1
ATOM 830 N N . PHE A 1 105 ? -6.739 9.605 14.933 1.00 91.19 105 PHE A N 1
ATOM 831 C CA . PHE A 1 105 ? -7.403 8.541 15.670 1.00 91.19 105 PHE A CA 1
ATOM 832 C C . PHE A 1 105 ? -7.594 9.017 17.098 1.00 91.19 105 PHE A C 1
ATOM 834 O O . PHE A 1 105 ? -6.635 9.453 17.743 1.00 91.19 105 PHE A O 1
ATOM 841 N N . GLN A 1 106 ? -8.833 8.968 17.562 1.00 92.19 106 GLN A N 1
ATOM 842 C CA . GLN A 1 106 ? -9.204 9.360 18.911 1.00 92.19 106 GLN A CA 1
ATOM 843 C C . GLN A 1 106 ? -9.454 8.149 19.804 1.00 92.19 106 GLN A C 1
ATOM 845 O O . GLN A 1 106 ? -9.187 8.220 21.001 1.00 92.19 106 GLN A O 1
ATOM 850 N N . PHE A 1 107 ? -9.955 7.054 19.236 1.00 95.38 107 PHE A N 1
ATOM 851 C CA . PHE A 1 107 ? -10.457 5.914 19.994 1.00 95.38 107 PHE A CA 1
ATOM 852 C C . PHE A 1 107 ? -9.810 4.590 19.586 1.00 95.38 107 PHE A C 1
ATOM 854 O O . PHE A 1 107 ? -10.225 3.544 20.063 1.00 95.38 107 PHE A O 1
ATOM 861 N N . THR A 1 108 ? -8.797 4.599 18.725 1.00 95.50 108 THR A N 1
ATOM 862 C CA . THR A 1 108 ? -8.106 3.386 18.278 1.00 95.50 108 THR A CA 1
ATOM 863 C C . THR A 1 108 ? -6.708 3.324 18.863 1.00 95.50 108 THR A C 1
ATOM 865 O O . THR A 1 108 ? -5.896 4.226 18.659 1.00 95.50 108 THR A O 1
ATOM 868 N N . GLU A 1 109 ? -6.405 2.213 19.526 1.00 94.25 109 GLU A N 1
ATOM 869 C CA . GLU A 1 109 ? -5.072 1.894 20.024 1.00 94.25 109 GLU A CA 1
ATOM 870 C C . GLU A 1 109 ? -4.530 0.667 19.287 1.00 94.25 109 GLU A C 1
ATOM 872 O O . GLU A 1 109 ? -5.130 -0.409 19.323 1.00 94.25 109 GLU A O 1
ATOM 877 N N . LEU A 1 110 ? -3.389 0.805 18.611 1.00 94.75 110 LEU A N 1
ATOM 878 C CA . LEU A 1 110 ? -2.742 -0.335 17.966 1.00 94.75 110 LEU A CA 1
ATOM 879 C C . LEU A 1 110 ? -1.882 -1.106 18.957 1.00 94.75 110 LEU A C 1
ATOM 881 O O . LEU A 1 110 ? -1.040 -0.533 19.648 1.00 94.75 110 LEU A O 1
ATOM 885 N N . LYS A 1 111 ? -2.029 -2.430 18.951 1.00 94.38 111 LYS A N 1
ATOM 886 C CA . LYS A 1 111 ? -1.125 -3.312 19.679 1.00 94.38 111 LYS A CA 1
ATOM 887 C C . LYS A 1 111 ? 0.239 -3.398 19.030 1.00 94.38 111 LYS A C 1
ATOM 889 O O . LYS A 1 111 ? 0.330 -3.595 17.825 1.00 94.38 111 LYS A O 1
ATOM 894 N N . GLY A 1 112 ? 1.275 -3.324 19.866 1.00 90.25 112 GLY A N 1
ATOM 895 C CA . GLY A 1 112 ? 2.670 -3.400 19.462 1.00 90.25 112 GLY A CA 1
ATOM 896 C C . GLY A 1 112 ? 2.967 -4.629 18.609 1.00 90.25 112 GLY A C 1
ATOM 897 O O . GLY A 1 112 ? 2.551 -5.742 18.926 1.00 90.25 112 GLY A O 1
ATOM 898 N N . ARG A 1 113 ? 3.764 -4.442 17.557 1.00 89.12 113 ARG A N 1
ATOM 899 C CA . ARG A 1 113 ? 4.228 -5.528 16.686 1.00 89.12 113 ARG A CA 1
ATOM 900 C C . ARG A 1 113 ? 4.850 -6.689 17.473 1.00 89.12 113 ARG A C 1
ATOM 902 O O . ARG A 1 113 ? 4.549 -7.848 17.207 1.00 89.12 113 ARG A O 1
ATOM 909 N N . ASP A 1 114 ? 5.690 -6.379 18.457 1.00 89.44 114 ASP A N 1
ATOM 910 C CA . ASP A 1 114 ? 6.395 -7.392 19.247 1.00 89.44 114 ASP A CA 1
ATOM 911 C C . ASP A 1 114 ? 5.428 -8.193 20.141 1.00 89.44 114 ASP A C 1
ATOM 913 O O . ASP A 1 114 ? 5.603 -9.399 20.312 1.00 89.44 114 ASP A O 1
ATOM 917 N N . GLU A 1 115 ? 4.351 -7.565 20.634 1.00 90.88 115 GLU A N 1
ATOM 918 C CA . GLU A 1 115 ? 3.270 -8.261 21.349 1.00 90.88 115 GLU A CA 1
ATOM 919 C C . GLU A 1 115 ? 2.550 -9.245 20.416 1.00 90.88 115 GLU A C 1
ATOM 921 O O . GLU A 1 115 ? 2.312 -10.391 20.796 1.00 90.88 115 GLU A O 1
ATOM 926 N N . ILE A 1 116 ? 2.265 -8.839 19.174 1.00 90.12 116 ILE A N 1
ATOM 927 C CA . ILE A 1 116 ? 1.610 -9.690 18.170 1.00 90.12 116 ILE A CA 1
ATOM 928 C C . ILE A 1 116 ? 2.480 -10.912 17.842 1.00 90.12 116 ILE A C 1
ATOM 930 O O . ILE A 1 116 ? 2.015 -12.049 17.939 1.00 90.12 116 ILE A O 1
ATOM 934 N N . TYR A 1 117 ? 3.762 -10.718 17.524 1.00 88.19 117 TYR A N 1
ATOM 935 C CA . TYR A 1 117 ? 4.654 -11.839 17.197 1.00 88.19 117 TYR A CA 1
ATOM 936 C C . TYR A 1 117 ? 4.973 -12.747 18.390 1.00 88.19 117 TYR A C 1
ATOM 938 O O . TYR A 1 117 ? 5.349 -13.897 18.183 1.00 88.19 117 TYR A O 1
ATOM 946 N N . SER A 1 118 ? 4.791 -12.284 19.630 1.00 89.00 118 SER A N 1
ATOM 947 C CA . SER A 1 118 ? 4.976 -13.133 20.815 1.00 89.00 118 SER A CA 1
ATOM 948 C C . SER A 1 118 ? 3.915 -14.235 20.952 1.00 89.00 118 SER A C 1
ATOM 950 O O . SER A 1 118 ? 4.146 -15.231 21.640 1.00 89.00 118 SER A O 1
ATOM 952 N N . VAL A 1 119 ? 2.759 -14.083 20.292 1.00 88.75 119 VAL A N 1
ATOM 953 C CA . VAL A 1 119 ? 1.635 -15.030 20.391 1.00 88.75 119 VAL A CA 1
ATOM 954 C C . VAL A 1 119 ? 1.329 -15.773 19.090 1.00 88.75 119 VAL A C 1
ATOM 956 O O . VAL A 1 119 ? 0.687 -16.829 19.135 1.00 88.75 119 VAL A O 1
ATOM 959 N N . VAL A 1 120 ? 1.744 -15.241 17.939 1.00 85.56 120 VAL A N 1
ATOM 960 C CA . VAL A 1 120 ? 1.528 -15.862 16.626 1.00 85.56 120 VAL A CA 1
ATOM 961 C C . VAL A 1 120 ? 2.629 -16.892 16.365 1.00 85.56 120 VAL A C 1
ATOM 963 O O . VAL A 1 120 ? 3.815 -16.596 16.479 1.00 85.56 120 VAL A O 1
ATOM 966 N N . THR A 1 121 ? 2.244 -18.126 16.036 1.00 83.06 121 THR A N 1
ATOM 967 C CA . THR A 1 121 ? 3.209 -19.186 15.690 1.00 83.06 121 THR A CA 1
ATOM 968 C C . THR A 1 121 ? 3.740 -19.017 14.266 1.00 83.06 121 THR A C 1
ATOM 970 O O . THR A 1 121 ? 3.090 -18.384 13.443 1.00 83.06 121 THR A O 1
ATOM 973 N N . VAL A 1 122 ? 4.884 -19.630 13.935 1.00 76.00 122 VAL A N 1
ATOM 974 C CA . VAL A 1 122 ? 5.459 -19.563 12.573 1.00 76.00 122 VAL A CA 1
ATOM 975 C C . VAL A 1 122 ? 4.482 -20.075 11.509 1.00 76.00 122 VAL A C 1
ATOM 977 O O . VAL A 1 122 ? 4.336 -19.432 10.481 1.00 76.00 122 VAL A O 1
ATOM 980 N N . ALA A 1 123 ? 3.759 -21.169 11.774 1.00 74.62 123 ALA A N 1
ATOM 981 C CA . ALA A 1 123 ? 2.754 -21.692 10.841 1.00 74.62 123 ALA A CA 1
ATOM 982 C C . ALA A 1 123 ? 1.619 -20.679 10.587 1.00 74.62 123 ALA A C 1
ATOM 984 O O . ALA A 1 123 ? 1.205 -20.466 9.454 1.00 74.62 123 ALA A O 1
ATOM 985 N N . GLN A 1 124 ? 1.192 -19.983 11.642 1.00 78.69 124 GLN A N 1
ATOM 986 C CA . GLN A 1 124 ? 0.178 -18.928 11.579 1.00 78.69 124 GLN A CA 1
ATOM 987 C C . GLN A 1 124 ? 0.669 -17.635 10.910 1.00 78.69 124 GLN A C 1
ATOM 989 O O . GLN A 1 124 ? -0.142 -16.761 10.622 1.00 78.69 124 GLN A O 1
ATOM 994 N N . LEU A 1 125 ? 1.978 -17.476 10.683 1.00 72.81 125 LEU A N 1
ATOM 995 C CA . LEU A 1 125 ? 2.495 -16.377 9.864 1.00 72.81 125 LEU A CA 1
ATOM 996 C C . LEU A 1 125 ? 2.250 -16.616 8.376 1.00 72.81 125 LEU A C 1
ATOM 998 O O . LEU A 1 125 ? 2.201 -15.657 7.619 1.00 72.81 125 LEU A O 1
ATOM 1002 N N . GLU A 1 126 ? 2.131 -17.870 7.946 1.00 72.75 126 GLU A N 1
ATOM 1003 C CA . GLU A 1 126 ? 1.999 -18.213 6.529 1.00 72.75 126 GLU A CA 1
ATOM 1004 C C . GLU A 1 126 ? 0.535 -18.344 6.115 1.00 72.75 126 GLU A C 1
ATOM 1006 O O . GLU A 1 126 ? 0.144 -17.813 5.072 1.00 72.75 126 GLU A O 1
ATOM 1011 N N . ASP A 1 127 ? -0.278 -18.978 6.960 1.00 80.00 127 ASP A N 1
ATOM 1012 C CA . ASP A 1 127 ? -1.705 -19.174 6.728 1.00 80.00 127 ASP A CA 1
ATOM 1013 C C . ASP A 1 127 ? -2.481 -19.002 8.036 1.00 80.00 127 ASP A C 1
ATOM 1015 O O . ASP A 1 127 ? -2.256 -19.716 9.013 1.00 80.00 127 ASP A O 1
ATOM 1019 N N . LEU A 1 128 ? -3.367 -18.007 8.068 1.00 83.56 128 LEU A N 1
ATOM 1020 C CA . LEU A 1 128 ? -4.130 -17.645 9.255 1.00 83.56 128 LEU A CA 1
ATOM 1021 C C . LEU A 1 128 ? -5.610 -17.604 8.902 1.00 83.56 128 LEU A C 1
ATOM 1023 O O . LEU A 1 128 ? -6.103 -16.673 8.259 1.00 83.56 128 LEU A O 1
ATOM 1027 N N . SER A 1 129 ? -6.332 -18.627 9.343 1.00 87.81 129 SER A N 1
ATOM 1028 C CA . SER A 1 129 ? -7.779 -18.680 9.182 1.00 87.81 129 SER A CA 1
ATOM 1029 C C . SER A 1 129 ? -8.478 -17.638 10.062 1.00 87.81 129 SER A C 1
ATOM 1031 O O . SER A 1 129 ? -7.933 -17.117 11.040 1.00 87.81 129 SER A O 1
ATOM 1033 N N . ARG A 1 130 ? -9.747 -17.354 9.751 1.00 91.38 130 ARG A N 1
ATOM 1034 C CA . ARG A 1 130 ? -10.586 -16.451 10.555 1.00 91.38 130 A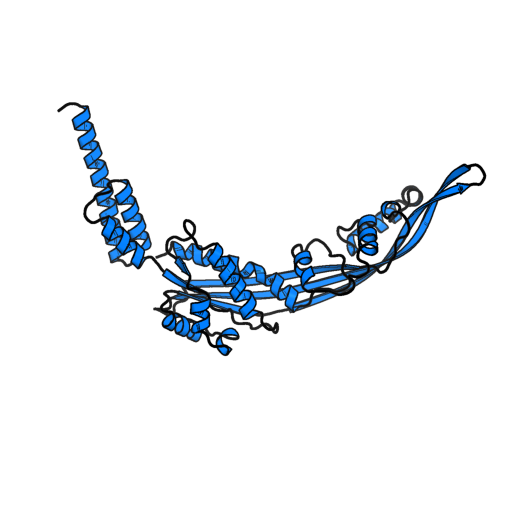RG A CA 1
ATOM 1035 C C . ARG A 1 130 ? -10.683 -16.891 12.021 1.00 91.38 130 ARG A C 1
ATOM 1037 O O . ARG A 1 130 ? -10.618 -16.049 12.915 1.00 91.38 130 ARG A O 1
ATOM 1044 N N . ASP A 1 131 ? -10.844 -18.186 12.272 1.00 91.94 131 ASP A N 1
ATOM 1045 C CA . ASP A 1 131 ? -10.993 -18.708 13.634 1.00 91.94 131 ASP A CA 1
ATOM 1046 C C . ASP A 1 131 ? -9.686 -18.582 14.425 1.00 91.94 131 ASP A C 1
ATOM 1048 O O . ASP A 1 131 ? -9.696 -18.221 15.606 1.00 91.94 131 ASP A O 1
ATOM 1052 N N . GLU A 1 132 ? -8.546 -18.783 13.762 1.00 93.06 132 GLU A N 1
ATOM 1053 C CA . GLU A 1 132 ? -7.228 -18.547 14.350 1.00 93.06 132 GLU A CA 1
ATOM 1054 C C . GLU A 1 132 ? -6.983 -17.065 14.628 1.00 93.06 132 GLU A C 1
ATOM 1056 O O . GLU A 1 132 ? -6.472 -16.733 15.698 1.00 93.06 132 GLU A O 1
ATOM 1061 N N . ALA A 1 133 ? -7.416 -16.167 13.736 1.00 94.19 133 ALA A N 1
ATOM 1062 C CA . ALA A 1 133 ? -7.367 -14.722 13.960 1.00 94.19 133 ALA A CA 1
ATOM 1063 C C . ALA A 1 133 ? -8.107 -14.319 15.239 1.00 94.19 133 ALA A C 1
ATOM 1065 O O . ALA A 1 133 ? -7.573 -13.586 16.074 1.00 94.19 133 ALA A O 1
ATOM 1066 N N . LEU A 1 134 ? -9.322 -14.843 15.427 1.00 96.06 134 LEU A N 1
ATOM 1067 C CA . LEU A 1 134 ? -10.119 -14.609 16.630 1.00 96.06 134 LEU A CA 1
ATOM 1068 C C . LEU A 1 134 ? -9.447 -15.198 17.876 1.00 96.06 134 LEU A C 1
ATOM 1070 O O . LEU A 1 134 ? -9.445 -14.564 18.931 1.00 96.06 134 LEU A O 1
ATOM 1074 N N . ALA A 1 135 ? -8.854 -16.389 17.775 1.00 94.81 135 ALA A N 1
ATOM 1075 C CA . ALA A 1 135 ? -8.127 -17.009 18.881 1.00 94.81 135 ALA A CA 1
ATOM 1076 C C . ALA A 1 135 ? -6.871 -16.212 19.274 1.00 94.81 135 ALA A C 1
ATOM 1078 O O . ALA A 1 135 ? -6.596 -16.037 20.464 1.00 94.81 135 ALA A O 1
ATOM 1079 N N . VAL A 1 136 ? -6.120 -15.691 18.298 1.00 94.56 136 VAL A N 1
ATOM 1080 C CA . VAL A 1 136 ? -4.997 -14.770 18.527 1.00 94.56 136 VAL A CA 1
ATOM 1081 C C . VAL A 1 136 ? -5.495 -13.485 19.188 1.00 94.56 136 VAL A C 1
ATOM 1083 O O . VAL A 1 136 ? -4.944 -13.091 20.213 1.00 94.56 136 VAL A O 1
ATOM 1086 N N . GLY A 1 137 ? -6.575 -12.883 18.681 1.00 95.88 137 GLY A N 1
ATOM 1087 C CA . GLY A 1 137 ? -7.175 -11.678 19.261 1.00 95.88 137 GLY A CA 1
ATOM 1088 C C . GLY A 1 137 ? -7.563 -11.847 20.730 1.00 95.88 137 GLY A C 1
ATOM 1089 O O . GLY A 1 137 ? -7.220 -11.014 21.569 1.00 95.88 137 GLY A O 1
ATOM 1090 N N . LYS A 1 138 ? -8.189 -12.983 21.071 1.00 96.38 138 LYS A N 1
ATOM 1091 C CA . LYS A 1 138 ? -8.532 -13.335 22.459 1.00 96.38 138 LYS A CA 1
ATOM 1092 C C . LYS A 1 138 ? -7.294 -13.447 23.349 1.00 96.38 138 LYS A C 1
ATOM 1094 O O . LYS A 1 138 ? -7.318 -12.951 24.471 1.00 96.38 138 LYS A O 1
ATOM 1099 N N . ARG A 1 139 ? -6.210 -14.064 22.859 1.00 95.06 139 ARG A N 1
ATOM 1100 C CA . ARG A 1 139 ? -4.937 -14.177 23.601 1.00 95.06 139 ARG A CA 1
ATOM 1101 C C . ARG A 1 139 ? -4.245 -12.827 23.795 1.00 95.06 139 ARG A C 1
ATOM 1103 O O . ARG A 1 139 ? -3.655 -12.611 24.846 1.00 95.06 139 ARG A O 1
ATOM 1110 N N . LEU A 1 140 ? -4.344 -11.928 22.815 1.00 95.56 140 LEU A N 1
ATOM 1111 C CA . LEU A 1 140 ? -3.818 -10.559 22.898 1.00 95.56 140 LEU A CA 1
ATOM 1112 C C . LEU A 1 140 ? -4.676 -9.628 23.763 1.00 95.56 140 LEU A C 1
ATOM 1114 O O . LEU A 1 140 ? -4.234 -8.529 24.100 1.00 95.56 140 LEU A O 1
ATOM 1118 N N . GLY A 1 141 ? -5.904 -10.035 24.097 1.00 95.69 141 GLY A N 1
ATOM 1119 C CA . GLY A 1 141 ? -6.856 -9.196 24.818 1.00 95.69 141 GLY A CA 1
ATOM 1120 C C . GLY A 1 141 ? -7.258 -7.942 24.039 1.00 95.69 141 GLY A C 1
ATOM 1121 O O . GLY A 1 141 ? -7.511 -6.912 24.661 1.00 95.69 141 GLY A O 1
ATOM 1122 N N . VAL A 1 142 ? -7.272 -8.011 22.704 1.00 97.31 142 VAL A N 1
ATOM 1123 C CA . VAL A 1 142 ? -7.717 -6.914 21.830 1.00 97.31 142 VAL A CA 1
ATOM 1124 C C . VAL A 1 142 ? -9.206 -7.003 21.538 1.00 97.31 142 VAL A C 1
ATOM 1126 O O . VAL A 1 142 ? -9.802 -8.078 21.588 1.00 97.31 142 VAL A O 1
ATOM 1129 N N . ASP A 1 143 ? -9.792 -5.860 21.204 1.00 97.19 143 ASP A N 1
ATOM 1130 C CA . ASP A 1 143 ? -11.213 -5.737 20.891 1.00 97.19 143 ASP A CA 1
ATOM 1131 C C . ASP A 1 143 ? -11.472 -6.081 19.417 1.00 97.19 143 ASP A C 1
ATOM 1133 O O . ASP A 1 143 ? -12.484 -6.706 19.083 1.00 97.19 143 ASP A O 1
ATOM 1137 N N . ARG A 1 144 ? -10.526 -5.731 18.530 1.00 97.81 144 ARG A N 1
ATOM 1138 C CA . ARG A 1 144 ? -10.600 -6.029 17.095 1.00 97.81 144 ARG A CA 1
ATOM 1139 C C . ARG A 1 144 ? -9.297 -6.586 16.528 1.00 97.81 144 ARG A C 1
ATOM 1141 O O . ARG A 1 144 ? -8.200 -6.295 17.003 1.00 97.81 144 ARG A O 1
ATOM 1148 N N . VAL A 1 145 ? -9.433 -7.367 15.462 1.00 97.19 145 VAL A N 1
ATOM 1149 C CA . VAL A 1 145 ? -8.317 -7.946 14.708 1.00 97.19 145 VAL A CA 1
ATOM 1150 C C . VAL A 1 145 ? -8.477 -7.642 13.223 1.00 97.19 145 VAL A C 1
ATOM 1152 O O . VAL A 1 145 ? -9.537 -7.897 12.661 1.00 97.19 145 VAL A O 1
ATOM 1155 N N . VAL A 1 146 ? -7.421 -7.148 12.579 1.00 96.75 146 VAL A N 1
ATOM 1156 C CA . VAL A 1 146 ? -7.317 -7.095 11.117 1.00 96.75 146 VAL A CA 1
ATOM 1157 C C . VAL A 1 146 ? -6.620 -8.366 10.646 1.00 96.75 146 VAL A C 1
ATOM 1159 O O . VAL A 1 146 ? -5.476 -8.616 11.023 1.00 96.75 146 VAL A O 1
ATOM 1162 N N . ALA A 1 147 ? -7.311 -9.159 9.833 1.00 94.25 147 ALA A N 1
ATOM 1163 C CA . ALA A 1 147 ? -6.782 -10.372 9.217 1.00 94.25 147 ALA A CA 1
ATOM 1164 C C . ALA A 1 147 ? -7.058 -10.340 7.715 1.00 94.25 147 ALA A C 1
ATOM 1166 O O . ALA A 1 147 ? -8.107 -9.863 7.283 1.00 94.25 147 ALA A O 1
ATOM 1167 N N . GLY A 1 148 ? -6.132 -10.842 6.909 1.00 93.56 148 GLY A N 1
ATOM 1168 C CA . GLY A 1 148 ? -6.250 -10.777 5.459 1.00 93.56 148 GLY A CA 1
ATOM 1169 C C . GLY A 1 148 ? -5.361 -11.782 4.758 1.00 93.56 148 GLY A C 1
ATOM 1170 O O . GLY A 1 148 ? -4.687 -12.581 5.404 1.00 93.56 148 GLY A O 1
ATOM 1171 N N . ARG A 1 149 ? -5.373 -11.742 3.429 1.00 93.19 149 ARG A N 1
ATOM 1172 C CA . ARG A 1 149 ? -4.530 -12.584 2.585 1.00 93.19 149 ARG A CA 1
ATOM 1173 C C . ARG A 1 149 ? -4.155 -11.906 1.276 1.00 93.19 149 ARG A C 1
ATOM 1175 O O . ARG A 1 149 ? -4.901 -11.069 0.763 1.00 93.19 149 ARG A O 1
ATOM 1182 N N . PHE A 1 150 ? -3.033 -12.340 0.718 1.00 93.69 150 PHE A N 1
ATOM 1183 C CA . PHE A 1 150 ? -2.591 -12.048 -0.643 1.00 93.69 150 PHE A CA 1
ATOM 1184 C C . PHE A 1 150 ? -2.757 -13.297 -1.502 1.00 93.69 150 PHE A C 1
ATOM 1186 O O . PHE A 1 150 ? -2.390 -14.386 -1.066 1.00 93.69 150 PHE A O 1
ATOM 1193 N N . TYR A 1 151 ? -3.331 -13.168 -2.696 1.00 93.69 151 TYR A N 1
ATOM 1194 C CA . TYR A 1 151 ? -3.626 -14.314 -3.559 1.00 93.69 151 TYR A CA 1
ATOM 1195 C C . TYR A 1 151 ? -3.707 -13.923 -5.037 1.00 93.69 151 TYR A C 1
ATOM 1197 O O . TYR A 1 151 ? -3.740 -12.745 -5.394 1.00 93.69 151 TYR A O 1
ATOM 1205 N N . GLY A 1 152 ? -3.790 -14.931 -5.910 1.00 93.94 152 GLY A N 1
ATOM 1206 C CA . GLY A 1 152 ? -4.091 -14.729 -7.330 1.00 93.94 152 GLY A CA 1
ATOM 1207 C C . GLY A 1 152 ? -2.991 -13.997 -8.096 1.00 93.94 152 GLY A C 1
ATOM 1208 O O . GLY A 1 152 ? -3.313 -13.213 -8.988 1.00 93.94 152 GLY A O 1
ATOM 1209 N N . LEU A 1 153 ? -1.729 -14.244 -7.734 1.00 95.56 153 LEU A N 1
ATOM 1210 C CA . LEU A 1 153 ? -0.571 -13.689 -8.422 1.00 95.56 153 LEU A CA 1
ATOM 1211 C C . LEU A 1 153 ? -0.534 -14.178 -9.875 1.00 95.56 153 LEU A C 1
ATOM 1213 O O . LEU A 1 153 ? -0.696 -15.367 -10.154 1.00 95.56 153 LEU A O 1
ATOM 1217 N N . ARG A 1 154 ? -0.374 -13.241 -10.804 1.00 95.94 154 ARG A N 1
ATOM 1218 C CA . ARG A 1 154 ? -0.223 -13.495 -12.235 1.00 95.94 154 ARG A CA 1
ATOM 1219 C C . ARG A 1 154 ? 0.857 -12.586 -12.779 1.00 95.94 154 ARG A C 1
ATOM 1221 O O . ARG A 1 154 ? 0.867 -11.395 -12.481 1.00 95.94 154 ARG A O 1
ATOM 1228 N N . SER A 1 155 ? 1.707 -13.141 -13.628 1.00 96.31 155 SER A N 1
ATOM 1229 C CA . SER A 1 155 ? 2.808 -12.426 -14.255 1.00 96.31 155 SER A CA 1
ATOM 1230 C C . SER A 1 155 ? 2.784 -12.659 -15.757 1.00 96.31 155 SER A C 1
ATOM 1232 O O . SER A 1 155 ? 2.625 -13.788 -16.225 1.00 96.31 155 SER A O 1
ATOM 1234 N N . SER A 1 156 ? 2.937 -11.585 -16.521 1.00 96.62 156 SER A N 1
ATOM 1235 C CA . SER A 1 156 ? 3.157 -11.632 -17.964 1.00 96.62 156 SER A CA 1
ATOM 1236 C C . SER A 1 156 ? 4.393 -10.815 -18.292 1.00 96.62 156 SER A C 1
ATOM 1238 O O . SER A 1 156 ? 4.552 -9.700 -17.796 1.00 96.62 156 SER A O 1
ATOM 1240 N N . SER A 1 157 ? 5.281 -11.373 -19.112 1.00 96.31 157 SER A N 1
ATOM 1241 C CA . SER A 1 157 ? 6.485 -10.683 -19.574 1.00 96.31 157 SER A CA 1
ATOM 1242 C C . SER A 1 157 ? 6.504 -10.639 -21.091 1.00 96.31 157 SER A C 1
ATOM 1244 O O . SER A 1 157 ? 6.297 -11.661 -21.742 1.00 96.31 157 SER A O 1
ATOM 1246 N N . GLU A 1 158 ? 6.808 -9.469 -21.627 1.00 94.62 158 GLU A N 1
ATOM 1247 C CA . GLU A 1 158 ? 7.002 -9.225 -23.046 1.00 94.62 158 GLU A CA 1
ATOM 1248 C C . GLU A 1 158 ? 8.412 -8.678 -23.266 1.00 94.62 158 GLU A C 1
ATOM 1250 O O . GLU A 1 158 ? 9.019 -8.036 -22.401 1.00 94.62 158 GLU A O 1
ATOM 1255 N N . SER A 1 159 ? 8.998 -9.005 -24.408 1.00 94.31 159 SER A N 1
ATOM 1256 C CA . SER A 1 159 ? 10.320 -8.525 -24.790 1.00 94.31 159 SER A CA 1
ATOM 1257 C C . SER A 1 159 ? 10.332 -8.289 -26.280 1.00 94.31 159 SER A C 1
ATOM 1259 O O . SER A 1 159 ? 9.960 -9.170 -27.052 1.00 94.31 159 SER A O 1
ATOM 1261 N N . ASP A 1 160 ? 10.787 -7.106 -26.653 1.00 92.62 160 ASP A N 1
ATOM 1262 C CA . ASP A 1 160 ? 10.892 -6.674 -28.029 1.00 92.62 160 ASP A CA 1
ATOM 1263 C C . ASP A 1 160 ? 12.314 -6.188 -28.317 1.00 92.62 160 ASP A C 1
ATOM 1265 O O . ASP A 1 160 ? 13.032 -5.690 -27.441 1.00 92.62 160 ASP A O 1
ATOM 1269 N N . SER A 1 161 ? 12.739 -6.368 -29.561 1.00 92.75 161 SER A N 1
ATOM 1270 C CA . SER A 1 161 ? 14.024 -5.899 -30.053 1.00 92.75 161 SER A CA 1
ATOM 1271 C C . SER A 1 161 ? 13.803 -5.005 -31.260 1.00 92.75 161 SER A C 1
ATOM 1273 O O . SER A 1 161 ? 13.320 -5.450 -32.301 1.00 92.75 161 SER A O 1
ATOM 1275 N N . TYR A 1 162 ? 14.232 -3.760 -31.133 1.00 90.94 162 TYR A N 1
ATOM 1276 C CA . TYR A 1 162 ? 14.064 -2.723 -32.132 1.00 90.94 162 TYR A CA 1
ATOM 1277 C C . TYR A 1 162 ? 15.423 -2.308 -32.697 1.00 90.94 162 TYR A C 1
ATOM 1279 O O . TYR A 1 162 ? 16.369 -2.052 -31.953 1.00 90.94 162 TYR A O 1
ATOM 1287 N N . GLY A 1 163 ? 15.532 -2.267 -34.024 1.00 94.19 163 GLY A N 1
ATOM 1288 C CA . GLY A 1 163 ? 16.705 -1.766 -34.739 1.00 94.19 163 GLY A CA 1
ATOM 1289 C C . GLY A 1 163 ? 16.374 -0.474 -35.478 1.00 94.19 163 GLY A C 1
ATOM 1290 O O . GLY A 1 163 ? 15.351 -0.412 -36.161 1.00 94.19 163 GLY A O 1
ATOM 1291 N N . GLN A 1 164 ? 17.243 0.528 -35.364 1.00 93.88 164 GLN A N 1
ATOM 1292 C CA . GLN A 1 164 ? 17.092 1.830 -36.012 1.00 93.88 164 GLN A CA 1
ATOM 1293 C C . GLN A 1 164 ? 18.453 2.382 -36.423 1.00 93.88 164 GLN A C 1
ATOM 1295 O O . GLN A 1 164 ? 19.398 2.363 -35.635 1.00 93.88 164 GLN A O 1
ATOM 1300 N N . THR A 1 165 ? 18.537 2.927 -37.633 1.00 96.19 165 THR A N 1
ATOM 1301 C CA . THR A 1 165 ? 19.701 3.711 -38.049 1.00 96.19 165 THR A CA 1
ATOM 1302 C C . THR A 1 165 ? 19.656 5.073 -37.361 1.00 96.19 165 THR A C 1
ATOM 1304 O O . THR A 1 165 ? 18.630 5.758 -37.375 1.00 96.19 165 THR A O 1
ATOM 1307 N N . ILE A 1 166 ? 20.768 5.438 -36.734 1.00 97.19 166 ILE A N 1
ATOM 1308 C CA . ILE A 1 166 ? 21.002 6.725 -36.085 1.00 97.19 166 ILE A CA 1
ATOM 1309 C C . ILE A 1 166 ? 22.165 7.437 -36.766 1.00 97.19 166 ILE A C 1
ATOM 1311 O O . ILE A 1 166 ? 23.032 6.815 -37.381 1.00 97.19 166 ILE A O 1
ATOM 1315 N N . TYR A 1 167 ? 22.200 8.754 -36.620 1.00 97.19 167 TYR A N 1
ATOM 1316 C CA . TYR A 1 167 ? 23.132 9.608 -37.336 1.00 97.19 167 TYR A CA 1
ATOM 1317 C C . TYR A 1 167 ? 23.918 10.442 -36.348 1.00 97.19 167 TYR A C 1
ATOM 1319 O O . TYR A 1 167 ? 23.324 11.119 -35.516 1.00 97.19 167 TYR A O 1
ATOM 1327 N N . ARG A 1 168 ? 25.247 10.438 -36.452 1.00 96.62 168 ARG A N 1
ATOM 1328 C CA . ARG A 1 168 ? 26.100 11.332 -35.668 1.00 96.62 168 ARG A CA 1
ATOM 1329 C C . ARG A 1 168 ? 26.657 12.444 -36.535 1.00 96.62 168 ARG A C 1
ATOM 1331 O O . ARG A 1 168 ? 27.366 12.173 -37.504 1.00 96.62 168 ARG A O 1
ATOM 1338 N N . LYS A 1 169 ? 26.451 13.684 -36.112 1.00 95.31 169 LYS A N 1
ATOM 1339 C CA . LYS A 1 169 ? 27.112 14.855 -36.676 1.00 95.31 169 LYS A CA 1
ATOM 1340 C C . LYS A 1 169 ? 28.630 14.764 -36.484 1.00 95.31 169 LYS A C 1
ATOM 1342 O O . LYS A 1 169 ? 29.132 14.684 -35.368 1.00 95.31 169 LYS A O 1
ATOM 1347 N N . THR A 1 170 ? 29.374 14.804 -37.578 1.00 91.69 170 THR A N 1
ATOM 1348 C CA . THR A 1 170 ? 30.830 14.931 -37.598 1.00 91.69 170 THR A CA 1
ATOM 1349 C C . THR A 1 170 ? 31.219 16.215 -38.310 1.00 91.69 170 THR A C 1
ATOM 1351 O O . THR A 1 170 ? 30.571 16.663 -39.257 1.00 91.69 170 THR A O 1
ATOM 1354 N N . VAL A 1 171 ? 32.277 16.842 -37.808 1.00 88.19 171 VAL A N 1
ATOM 1355 C CA . VAL A 1 171 ? 32.798 18.097 -38.338 1.00 88.19 171 VAL A CA 1
ATOM 1356 C C . VAL A 1 171 ? 34.197 17.819 -38.866 1.00 88.19 171 VAL A C 1
ATOM 1358 O O . VAL A 1 171 ? 35.131 17.625 -38.091 1.00 88.19 171 VAL A O 1
ATOM 1361 N N . GLU A 1 172 ? 34.334 17.768 -40.186 1.00 82.69 172 GLU A N 1
ATOM 1362 C CA . GLU A 1 172 ? 35.615 17.551 -40.857 1.00 82.69 172 GLU A CA 1
ATOM 1363 C C . GLU A 1 172 ? 36.161 18.893 -41.350 1.00 82.69 172 GLU A C 1
ATOM 1365 O O . GLU A 1 172 ? 35.448 19.674 -41.982 1.00 82.69 172 GLU A O 1
ATOM 1370 N N . ARG A 1 173 ? 37.432 19.179 -41.049 1.00 78.69 173 ARG A N 1
ATOM 1371 C CA . ARG A 1 173 ? 38.151 20.307 -41.651 1.00 78.69 173 ARG A CA 1
ATOM 1372 C C . ARG A 1 173 ? 38.943 19.800 -42.840 1.00 78.69 173 ARG A C 1
ATOM 1374 O O . ARG A 1 173 ? 39.790 18.926 -42.680 1.00 78.69 173 ARG A O 1
ATOM 1381 N N . ASP A 1 174 ? 38.677 20.367 -44.007 1.00 77.00 174 ASP A N 1
ATOM 1382 C CA . ASP A 1 174 ? 39.486 20.108 -45.191 1.00 77.00 174 ASP A CA 1
ATOM 1383 C C . ASP A 1 174 ? 40.849 20.826 -45.080 1.00 77.00 174 ASP A C 1
ATOM 1385 O O . ASP A 1 174 ? 41.027 21.766 -44.302 1.00 77.00 174 ASP A O 1
ATOM 1389 N N . THR A 1 175 ? 41.808 20.407 -45.901 1.00 72.94 175 THR A N 1
ATOM 1390 C CA . THR A 1 175 ? 43.128 21.018 -46.123 1.00 72.94 175 THR A CA 1
ATOM 1391 C C . THR A 1 175 ? 43.086 22.528 -46.399 1.00 72.94 175 THR A C 1
ATOM 1393 O O . THR A 1 175 ? 44.063 23.220 -46.121 1.00 72.94 175 THR A O 1
ATOM 1396 N N . GLY A 1 176 ? 41.949 23.065 -46.860 1.00 71.81 176 GLY A N 1
ATOM 1397 C CA . GLY A 1 176 ? 41.692 24.503 -47.016 1.00 71.81 176 GLY A CA 1
ATOM 1398 C C . GLY A 1 176 ? 41.131 25.228 -45.780 1.00 71.81 176 GLY A C 1
ATOM 1399 O O . GLY A 1 176 ? 40.724 26.380 -45.898 1.00 71.81 176 GLY A O 1
ATOM 1400 N N . ASN A 1 177 ? 41.063 24.579 -44.611 1.00 73.50 177 ASN A N 1
ATOM 1401 C CA . ASN A 1 177 ? 40.446 25.090 -43.374 1.00 73.50 177 ASN A CA 1
ATOM 1402 C C . ASN A 1 177 ? 38.922 25.348 -43.476 1.00 73.50 177 ASN A C 1
ATOM 1404 O O . ASN A 1 177 ? 38.333 26.020 -42.626 1.00 73.50 177 ASN A O 1
ATOM 1408 N N . VAL A 1 178 ? 38.270 24.794 -44.504 1.00 77.12 178 VAL A N 1
ATOM 1409 C CA . VAL A 1 178 ? 36.811 24.800 -44.670 1.00 77.12 178 VAL A CA 1
ATOM 1410 C C . VAL A 1 178 ? 36.214 23.677 -43.831 1.00 77.12 178 VAL A C 1
ATOM 1412 O O . VAL A 1 178 ? 36.734 22.564 -43.796 1.00 77.12 178 VAL A O 1
ATOM 1415 N N . THR A 1 179 ? 35.134 23.985 -43.120 1.00 81.31 179 THR A N 1
ATOM 1416 C CA . THR A 1 179 ? 34.457 23.043 -42.228 1.00 81.31 179 THR A CA 1
ATOM 1417 C C . THR A 1 179 ? 33.265 22.412 -42.942 1.00 81.31 179 THR A C 1
ATOM 1419 O O . THR A 1 179 ? 32.342 23.122 -43.335 1.00 81.31 179 THR A O 1
ATOM 1422 N N . HIS A 1 180 ? 33.267 21.088 -43.074 1.00 82.94 180 HIS A N 1
ATOM 1423 C CA . HIS A 1 180 ? 32.158 20.310 -43.616 1.00 82.94 180 HIS A CA 1
ATOM 1424 C C . HIS A 1 180 ? 31.444 19.563 -42.490 1.00 82.94 180 HIS A C 1
ATOM 1426 O O . HIS A 1 180 ? 32.070 18.855 -41.701 1.00 82.94 180 HIS A O 1
ATOM 1432 N N . VAL A 1 181 ? 30.123 19.724 -42.423 1.00 88.81 181 VAL A N 1
ATOM 1433 C CA . VAL A 1 181 ? 29.266 18.933 -41.538 1.00 88.81 181 VAL A CA 1
ATOM 1434 C C . VAL A 1 181 ? 28.825 17.694 -42.303 1.00 88.81 181 VAL A C 1
ATOM 1436 O O . VAL A 1 181 ? 28.281 17.808 -43.400 1.00 88.81 181 VAL A O 1
ATOM 1439 N N . ARG A 1 182 ? 29.070 16.519 -41.732 1.00 91.62 182 ARG A N 1
ATOM 1440 C CA . ARG A 1 182 ? 28.595 15.233 -42.245 1.00 91.62 182 ARG A CA 1
ATOM 1441 C C . ARG A 1 182 ? 27.828 14.504 -41.154 1.00 91.62 182 ARG A C 1
ATOM 1443 O O . ARG A 1 182 ? 27.993 14.798 -39.974 1.00 91.62 182 ARG A O 1
ATOM 1450 N N . TYR A 1 183 ? 26.988 13.562 -41.554 1.00 93.69 183 TYR A N 1
ATOM 1451 C CA . TYR A 1 183 ? 26.268 12.691 -40.638 1.00 93.69 183 TYR A CA 1
ATOM 1452 C C . TYR A 1 183 ? 26.712 11.257 -40.901 1.00 93.69 183 TYR A C 1
ATOM 1454 O O . TYR A 1 183 ? 26.474 10.720 -41.977 1.00 93.69 183 TYR A O 1
ATOM 1462 N N . ALA A 1 184 ? 27.429 10.674 -39.943 1.00 94.25 184 ALA A N 1
ATOM 1463 C CA . ALA A 1 184 ? 27.870 9.289 -40.009 1.00 94.25 184 ALA A CA 1
ATOM 1464 C C . ALA A 1 184 ? 26.748 8.372 -39.516 1.00 94.25 184 ALA A C 1
ATOM 1466 O O . ALA A 1 184 ? 26.223 8.583 -38.421 1.00 94.25 184 ALA A O 1
ATOM 1467 N N . GLU A 1 185 ? 26.401 7.375 -40.323 1.00 95.75 185 GLU A N 1
ATOM 1468 C CA . GLU A 1 185 ? 25.355 6.401 -40.015 1.00 95.75 185 GLU A CA 1
ATOM 1469 C C . GLU A 1 185 ? 25.884 5.296 -39.097 1.00 95.75 185 GLU A C 1
ATOM 1471 O O . GLU A 1 185 ? 27.001 4.802 -39.274 1.00 95.75 185 GLU A O 1
ATOM 1476 N N . SER A 1 186 ? 25.057 4.894 -38.137 1.00 96.12 186 SER A N 1
ATOM 1477 C CA . SER A 1 186 ? 25.283 3.748 -37.262 1.00 96.12 186 SER A CA 1
ATOM 1478 C C . SER A 1 186 ? 23.971 3.013 -37.026 1.00 96.12 186 SER A C 1
ATOM 1480 O O . SER A 1 186 ? 22.926 3.643 -36.882 1.00 96.12 186 SER A O 1
ATOM 1482 N N . ASP A 1 187 ? 24.029 1.694 -36.873 1.00 95.81 187 ASP A N 1
ATOM 1483 C CA . ASP A 1 187 ? 22.870 0.916 -36.445 1.00 95.81 187 ASP A CA 1
ATOM 1484 C C . ASP A 1 187 ? 22.814 0.823 -34.920 1.00 95.81 187 ASP A C 1
ATOM 1486 O O . ASP A 1 187 ? 23.763 0.394 -34.258 1.00 95.81 187 ASP A O 1
ATOM 1490 N N . LEU A 1 188 ? 21.672 1.212 -34.363 1.00 96.25 188 LEU A N 1
ATOM 1491 C CA . LEU A 1 188 ? 21.351 1.085 -32.952 1.00 96.25 188 LEU A CA 1
ATOM 1492 C C . LEU A 1 188 ? 20.353 -0.054 -32.766 1.00 96.25 188 LEU A C 1
ATOM 1494 O O . LEU A 1 188 ? 19.282 -0.062 -33.373 1.00 96.25 188 LEU A O 1
ATOM 1498 N N . ARG A 1 189 ? 20.681 -0.991 -31.875 1.00 96.12 189 ARG A N 1
ATOM 1499 C CA . ARG A 1 189 ? 19.736 -1.993 -31.383 1.00 96.12 189 ARG A CA 1
ATOM 1500 C C . ARG A 1 189 ? 19.328 -1.656 -29.960 1.00 96.12 189 ARG A C 1
ATOM 1502 O O . ARG A 1 189 ? 20.176 -1.490 -29.087 1.00 96.12 189 ARG A O 1
ATOM 1509 N N . VAL A 1 190 ? 18.027 -1.607 -29.735 1.00 95.56 190 VAL A N 1
ATOM 1510 C CA . VAL A 1 190 ? 17.408 -1.395 -28.435 1.00 95.56 190 VAL A CA 1
ATOM 1511 C C . VAL A 1 190 ? 16.605 -2.635 -28.075 1.00 95.56 190 VAL A C 1
ATOM 1513 O O . VAL A 1 190 ? 15.886 -3.187 -28.905 1.00 95.56 190 VAL A O 1
ATOM 1516 N N . ILE A 1 191 ? 16.735 -3.082 -26.834 1.00 94.88 191 ILE A N 1
ATOM 1517 C CA . ILE A 1 191 ? 15.912 -4.132 -26.249 1.00 94.88 191 ILE A CA 1
ATOM 1518 C C . ILE A 1 191 ? 14.967 -3.453 -25.268 1.00 94.88 191 ILE A C 1
ATOM 1520 O O . ILE A 1 191 ? 15.421 -2.810 -24.321 1.00 94.88 191 ILE A O 1
ATOM 1524 N N . ALA A 1 192 ? 13.670 -3.601 -25.505 1.00 94.25 192 ALA A N 1
ATOM 1525 C CA . ALA A 1 192 ? 12.623 -3.149 -24.607 1.00 94.25 192 ALA A CA 1
ATOM 1526 C C . ALA A 1 192 ? 11.989 -4.371 -23.944 1.00 94.25 192 ALA A C 1
ATOM 1528 O O . ALA A 1 192 ? 11.731 -5.384 -24.597 1.00 94.25 192 ALA A O 1
ATOM 1529 N N . ARG A 1 193 ? 11.766 -4.310 -22.635 1.00 94.88 193 ARG A N 1
ATOM 1530 C CA . ARG A 1 193 ? 11.106 -5.388 -21.896 1.00 94.88 193 ARG A CA 1
ATOM 1531 C C . ARG A 1 193 ? 10.013 -4.800 -21.027 1.00 94.88 193 ARG A C 1
ATOM 1533 O O . ARG A 1 193 ? 10.195 -3.738 -20.438 1.00 94.88 193 ARG A O 1
ATOM 1540 N N . GLU A 1 194 ? 8.900 -5.506 -20.922 1.00 95.44 194 GLU A N 1
ATOM 1541 C CA . GLU A 1 194 ? 7.811 -5.162 -20.016 1.00 95.44 194 GLU A CA 1
ATOM 1542 C C . GLU A 1 194 ? 7.453 -6.390 -19.184 1.00 95.44 194 GLU A C 1
ATOM 1544 O O . GLU A 1 194 ? 7.362 -7.503 -19.701 1.00 95.44 194 GLU A O 1
ATOM 1549 N N . ARG A 1 195 ? 7.251 -6.202 -17.882 1.00 96.88 195 ARG A N 1
ATOM 1550 C CA . ARG A 1 195 ? 6.607 -7.192 -17.024 1.00 96.88 195 ARG A CA 1
ATOM 1551 C C . ARG A 1 195 ? 5.456 -6.541 -16.295 1.00 96.88 195 ARG A C 1
ATOM 1553 O O . ARG A 1 195 ? 5.639 -5.531 -15.623 1.00 96.88 195 ARG A O 1
ATOM 1560 N N . ARG A 1 196 ? 4.296 -7.174 -16.385 1.00 97.38 196 ARG A N 1
ATOM 1561 C CA . ARG A 1 196 ? 3.105 -6.834 -15.619 1.00 97.38 196 ARG A CA 1
ATOM 1562 C C . ARG A 1 196 ? 2.868 -7.933 -14.597 1.00 97.38 196 ARG A C 1
ATOM 1564 O O . ARG A 1 196 ? 2.762 -9.102 -14.963 1.00 97.38 196 ARG A O 1
ATOM 1571 N N . VAL A 1 197 ? 2.777 -7.542 -13.333 1.00 97.06 197 VAL A N 1
ATOM 1572 C CA . VAL A 1 197 ? 2.397 -8.415 -12.225 1.00 97.06 197 VAL A CA 1
ATOM 1573 C C . VAL A 1 197 ? 1.086 -7.921 -11.644 1.00 97.06 197 VAL A C 1
ATOM 1575 O O . VAL A 1 197 ? 0.961 -6.755 -11.282 1.00 97.06 197 VAL A O 1
ATOM 1578 N N . GLN A 1 198 ? 0.113 -8.818 -11.556 1.00 96.94 198 GLN A N 1
ATOM 1579 C CA . GLN A 1 198 ? -1.172 -8.582 -10.915 1.00 96.94 198 GLN A CA 1
ATOM 1580 C C . GLN A 1 198 ? -1.301 -9.498 -9.709 1.00 96.94 198 GLN A C 1
ATOM 1582 O O . GLN A 1 198 ? -1.008 -10.687 -9.795 1.00 96.94 198 GLN A O 1
ATOM 1587 N N . ALA A 1 199 ? -1.782 -8.959 -8.599 1.00 96.12 199 ALA A N 1
ATOM 1588 C CA . ALA A 1 199 ? -2.133 -9.725 -7.413 1.00 96.12 199 ALA A CA 1
ATOM 1589 C C . ALA A 1 199 ? -3.483 -9.244 -6.880 1.00 96.12 199 ALA A C 1
ATOM 1591 O O . ALA A 1 199 ? -4.061 -8.266 -7.358 1.00 96.12 199 ALA A O 1
ATOM 1592 N N . ARG A 1 200 ? -4.019 -9.942 -5.887 1.00 96.00 200 ARG A N 1
ATOM 1593 C CA . ARG A 1 200 ? -5.206 -9.513 -5.150 1.00 96.00 200 ARG A CA 1
ATOM 1594 C C . ARG A 1 200 ? -4.899 -9.543 -3.671 1.00 96.00 200 ARG A C 1
ATOM 1596 O O . ARG A 1 200 ? -4.173 -10.419 -3.197 1.00 96.00 200 ARG A O 1
ATOM 1603 N N . TYR A 1 201 ? -5.499 -8.615 -2.948 1.00 95.69 2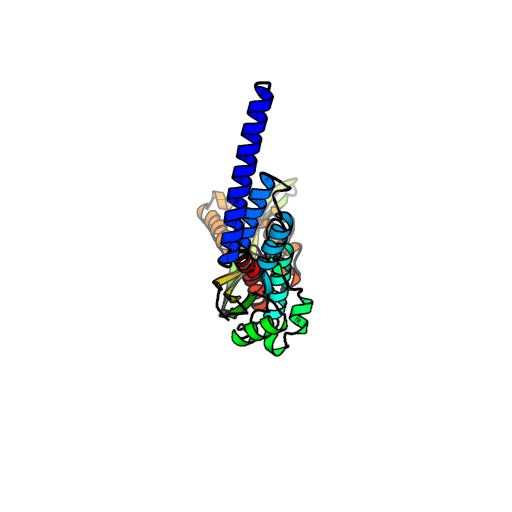01 TYR A N 1
ATOM 1604 C CA . TYR A 1 201 ? -5.561 -8.688 -1.502 1.00 95.69 201 TYR A CA 1
ATOM 1605 C C . TYR A 1 201 ? -7.020 -8.716 -1.057 1.00 95.69 201 TYR A C 1
ATOM 1607 O O . TYR A 1 201 ? -7.934 -8.244 -1.743 1.00 95.69 201 TYR A O 1
ATOM 1615 N N . GLU A 1 202 ? -7.245 -9.289 0.112 1.00 95.81 202 GLU A N 1
ATOM 1616 C CA . GLU A 1 202 ? -8.468 -9.073 0.867 1.00 95.81 202 GLU A CA 1
ATOM 1617 C C . GLU A 1 202 ? -8.145 -9.022 2.349 1.00 95.81 202 GLU A C 1
ATOM 1619 O O . GLU A 1 202 ? -7.224 -9.692 2.815 1.00 95.81 202 GLU A O 1
ATOM 1624 N N . PHE A 1 203 ? -8.904 -8.231 3.092 1.00 96.50 203 PHE A N 1
ATOM 1625 C CA . PHE A 1 203 ? -8.831 -8.230 4.542 1.00 96.50 203 PHE A CA 1
ATOM 1626 C C . PHE A 1 203 ? -10.203 -8.001 5.151 1.00 96.50 203 PHE A C 1
ATOM 1628 O O . PHE A 1 203 ? -11.121 -7.465 4.525 1.00 96.50 203 PHE A O 1
ATOM 1635 N N . MET A 1 204 ? -10.315 -8.404 6.405 1.00 97.19 204 MET A N 1
ATOM 1636 C CA . MET A 1 204 ? -11.471 -8.220 7.254 1.00 97.19 204 MET A CA 1
ATOM 1637 C C . MET A 1 204 ? -11.032 -7.677 8.609 1.00 97.19 204 MET A C 1
ATOM 1639 O O . MET A 1 204 ? -9.978 -8.041 9.133 1.00 97.19 204 MET A O 1
ATOM 1643 N N . VAL A 1 205 ? -11.865 -6.814 9.177 1.00 97.94 205 VAL A N 1
ATOM 1644 C CA . VAL A 1 205 ? -11.774 -6.398 10.572 1.00 97.94 205 VAL A CA 1
ATOM 1645 C C . VAL A 1 205 ? -12.797 -7.211 11.349 1.00 97.94 205 VAL A C 1
ATOM 1647 O O . VAL A 1 205 ? -13.987 -7.212 11.025 1.00 97.94 205 VAL A O 1
ATOM 1650 N N . LEU A 1 206 ? -12.319 -7.936 12.349 1.00 97.94 206 LEU A N 1
ATOM 1651 C CA . LEU A 1 206 ? -13.096 -8.854 13.164 1.00 97.94 206 LEU A CA 1
ATOM 1652 C C . LEU A 1 206 ? -13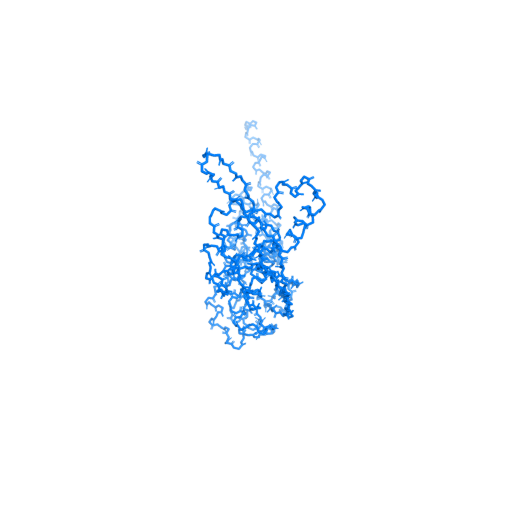.297 -8.268 14.555 1.00 97.94 206 LEU A C 1
ATOM 1654 O O . LEU A 1 206 ? -12.325 -7.885 15.201 1.00 97.94 206 LEU A O 1
ATOM 1658 N N . ASP A 1 207 ? -14.536 -8.256 15.031 1.00 97.25 207 ASP A N 1
ATOM 1659 C CA . ASP A 1 207 ? -14.850 -8.074 16.445 1.00 97.25 207 ASP A CA 1
ATOM 1660 C C . ASP A 1 207 ? -14.510 -9.369 17.197 1.00 97.25 207 ASP A C 1
ATOM 1662 O O . ASP A 1 207 ? -15.052 -10.437 16.903 1.00 97.25 207 ASP A O 1
ATOM 1666 N N . VAL A 1 208 ? -13.592 -9.293 18.160 1.00 97.31 208 VAL A N 1
ATOM 1667 C CA . VAL A 1 208 ? -13.066 -10.478 18.860 1.00 97.31 208 VAL A CA 1
ATOM 1668 C C . VAL A 1 208 ? -14.096 -11.092 19.809 1.00 97.31 208 VAL A C 1
ATOM 1670 O O . VAL A 1 208 ? -14.085 -12.305 20.049 1.00 97.31 208 VAL A O 1
ATOM 1673 N N . ARG A 1 209 ? -14.999 -10.268 20.347 1.00 94.56 209 ARG A N 1
ATOM 1674 C CA . ARG A 1 209 ? -15.995 -10.676 21.340 1.00 94.56 209 ARG A CA 1
ATOM 1675 C C . ARG A 1 209 ? -17.115 -11.493 20.705 1.00 94.56 209 ARG A C 1
ATOM 1677 O O . ARG A 1 209 ? -17.488 -12.534 21.243 1.00 94.56 209 ARG A O 1
ATOM 1684 N N . HIS A 1 210 ? -17.629 -11.033 19.571 1.00 93.44 210 HIS A N 1
ATOM 1685 C CA . HIS A 1 210 ? -18.772 -11.619 18.870 1.00 93.44 210 HIS A CA 1
ATOM 1686 C C . HIS A 1 210 ? -18.354 -12.469 17.666 1.00 93.44 210 HIS A C 1
ATOM 1688 O O . HIS A 1 210 ? -19.166 -13.218 17.128 1.00 93.44 210 HIS A O 1
ATOM 1694 N N . GLY A 1 211 ? -17.102 -12.349 17.221 1.00 93.88 211 GLY A N 1
ATOM 1695 C CA . GLY A 1 211 ? -16.603 -12.994 16.010 1.00 93.88 211 GLY A CA 1
ATOM 1696 C C . GLY A 1 211 ? -17.139 -12.375 14.718 1.00 93.88 211 GLY A C 1
ATOM 1697 O O . GLY A 1 211 ? -16.927 -12.945 13.648 1.00 93.88 211 GLY A O 1
ATOM 1698 N N . ALA A 1 212 ? -17.856 -11.251 14.789 1.00 96.19 212 ALA A N 1
ATOM 1699 C CA . ALA A 1 212 ? -18.486 -10.609 13.640 1.00 96.19 212 ALA A CA 1
ATOM 1700 C C . ALA A 1 212 ? -17.453 -9.908 12.746 1.00 96.19 212 ALA A C 1
ATOM 1702 O O . ALA A 1 212 ? -16.465 -9.362 13.233 1.00 96.19 212 ALA A O 1
ATOM 1703 N N . VAL A 1 213 ? -17.697 -9.902 11.435 1.00 97.19 213 VAL A N 1
ATOM 1704 C CA . VAL A 1 213 ? -16.949 -9.054 10.498 1.00 97.19 213 VAL A CA 1
ATOM 1705 C C . VAL A 1 213 ? -17.562 -7.660 10.568 1.00 97.19 213 VAL A C 1
ATOM 1707 O O . VAL A 1 213 ? -18.729 -7.503 10.219 1.00 97.19 213 VAL A O 1
ATOM 1710 N N . VAL A 1 214 ? -16.797 -6.672 11.030 1.00 96.94 214 VAL A N 1
ATOM 1711 C CA . VAL A 1 214 ? -17.263 -5.275 11.119 1.00 96.94 214 VAL A CA 1
ATOM 1712 C C . VAL A 1 214 ? -16.939 -4.483 9.855 1.00 96.94 214 VAL A C 1
ATOM 1714 O O . VAL A 1 214 ? -17.662 -3.561 9.506 1.00 96.94 214 VAL A O 1
ATOM 1717 N N . ALA A 1 215 ? -15.891 -4.877 9.131 1.00 97.44 215 ALA A N 1
ATOM 1718 C CA . ALA A 1 215 ? -15.546 -4.316 7.832 1.00 97.44 215 ALA A CA 1
ATOM 1719 C C . ALA A 1 215 ? -14.759 -5.332 7.000 1.00 97.44 215 ALA A C 1
ATOM 1721 O O . ALA A 1 215 ? -14.079 -6.202 7.546 1.00 97.44 215 ALA A O 1
ATOM 1722 N N . SER A 1 216 ? -14.814 -5.206 5.676 1.00 96.81 216 SER A N 1
ATOM 1723 C CA . SER A 1 216 ? -14.003 -6.008 4.758 1.00 96.81 216 SER A CA 1
ATOM 1724 C C . SER A 1 216 ? -13.731 -5.264 3.457 1.00 96.81 216 SER A C 1
ATOM 1726 O O . SER A 1 216 ? -14.588 -4.516 2.986 1.00 96.81 216 SER A O 1
ATOM 1728 N N . ARG A 1 217 ? -12.576 -5.519 2.841 1.00 97.31 217 ARG A N 1
ATOM 1729 C CA . ARG A 1 217 ? -12.202 -4.999 1.518 1.00 97.31 217 ARG A CA 1
ATOM 1730 C C . ARG A 1 217 ? -11.522 -6.095 0.703 1.00 97.31 217 ARG A C 1
ATOM 1732 O O . ARG A 1 217 ? -10.838 -6.949 1.264 1.00 97.31 217 ARG A O 1
ATOM 1739 N N . SER A 1 218 ? -11.693 -6.052 -0.615 1.00 96.25 218 SER A N 1
ATOM 1740 C CA . SER A 1 218 ? -10.938 -6.879 -1.556 1.00 96.25 218 SER A CA 1
ATOM 1741 C C . SER A 1 218 ? -10.784 -6.153 -2.879 1.00 96.25 218 SER A C 1
ATOM 1743 O O . SER A 1 218 ? -11.778 -5.743 -3.478 1.00 96.25 218 SER A O 1
ATOM 1745 N N . GLU A 1 219 ? -9.545 -6.014 -3.339 1.00 96.06 219 GLU A N 1
ATOM 1746 C CA . GLU A 1 219 ? -9.221 -5.291 -4.565 1.00 96.06 219 GLU A CA 1
ATOM 1747 C C . GLU A 1 219 ? -8.032 -5.957 -5.279 1.00 96.06 219 GLU A C 1
ATOM 1749 O O . GLU A 1 219 ? -7.186 -6.596 -4.637 1.00 96.06 219 GLU A O 1
ATOM 1754 N N . PRO A 1 220 ? -7.968 -5.869 -6.618 1.00 96.50 220 PRO A N 1
ATOM 1755 C CA . PRO A 1 220 ? -6.757 -6.197 -7.352 1.00 96.50 220 PRO A CA 1
ATOM 1756 C C . PRO A 1 220 ? -5.705 -5.093 -7.182 1.00 96.50 220 PRO A C 1
ATOM 1758 O O . PRO A 1 220 ? -6.039 -3.922 -7.024 1.00 96.50 220 PRO A O 1
ATOM 1761 N N . VAL A 1 221 ? -4.437 -5.473 -7.288 1.00 95.94 221 VAL A N 1
ATOM 1762 C CA . VAL A 1 221 ? -3.294 -4.562 -7.391 1.00 95.94 221 VAL A CA 1
ATOM 1763 C C . VAL A 1 221 ? -2.433 -4.950 -8.584 1.00 95.94 221 VAL A C 1
ATOM 1765 O O . VAL A 1 221 ? -2.423 -6.109 -9.007 1.00 95.94 221 VAL A O 1
ATOM 1768 N N . GLU A 1 222 ? -1.703 -3.982 -9.122 1.00 95.69 222 GLU A N 1
ATOM 1769 C CA . GLU A 1 222 ? -0.850 -4.170 -10.287 1.00 95.69 222 GLU A CA 1
ATOM 1770 C C . GLU A 1 222 ? 0.462 -3.403 -10.123 1.00 95.69 222 GLU A C 1
ATOM 1772 O O . GLU A 1 222 ? 0.473 -2.276 -9.632 1.00 95.69 222 GLU A O 1
ATOM 1777 N N . ALA A 1 223 ? 1.555 -4.011 -10.576 1.00 96.25 223 ALA A N 1
ATOM 1778 C CA . ALA A 1 223 ? 2.817 -3.338 -10.837 1.00 96.25 223 ALA A CA 1
ATOM 1779 C C . ALA A 1 223 ? 3.263 -3.634 -12.269 1.00 96.25 223 ALA A C 1
ATOM 1781 O O . ALA A 1 223 ? 3.173 -4.770 -12.746 1.00 96.25 223 ALA A O 1
ATOM 1782 N N . VAL A 1 224 ? 3.778 -2.608 -12.943 1.00 96.06 224 VAL A N 1
ATOM 1783 C CA . VAL A 1 224 ? 4.337 -2.719 -14.290 1.00 96.06 224 VAL A CA 1
ATOM 1784 C C . VAL A 1 224 ? 5.774 -2.230 -14.249 1.00 96.06 224 VAL A C 1
ATOM 1786 O O . VAL A 1 224 ? 6.044 -1.114 -13.814 1.00 96.06 224 VAL A O 1
ATOM 1789 N N . ALA A 1 225 ? 6.696 -3.064 -14.715 1.00 96.94 225 ALA A N 1
ATOM 1790 C CA . ALA A 1 225 ? 8.081 -2.688 -14.929 1.00 96.94 225 ALA A CA 1
ATOM 1791 C C . ALA A 1 225 ? 8.379 -2.645 -16.416 1.00 96.94 225 ALA A C 1
ATOM 1793 O O . ALA A 1 225 ? 8.149 -3.619 -17.130 1.00 96.94 225 ALA A O 1
ATOM 1794 N N . ARG A 1 226 ? 8.948 -1.527 -16.857 1.00 95.56 226 ARG A N 1
ATOM 1795 C CA . ARG A 1 226 ? 9.432 -1.336 -18.220 1.00 95.56 226 ARG A CA 1
ATOM 1796 C C . ARG A 1 226 ? 10.920 -1.088 -18.182 1.00 95.56 226 ARG A C 1
ATOM 1798 O O . ARG A 1 226 ? 11.378 -0.228 -17.429 1.00 95.56 226 ARG A O 1
ATOM 1805 N N . THR A 1 227 ? 11.672 -1.806 -18.998 1.00 95.25 227 THR A N 1
ATOM 1806 C CA . THR A 1 227 ? 13.092 -1.540 -19.175 1.00 95.25 227 THR A CA 1
ATOM 1807 C C . THR A 1 227 ? 13.435 -1.289 -20.623 1.00 95.25 227 THR A C 1
ATOM 1809 O O . THR A 1 227 ? 12.785 -1.782 -21.543 1.00 95.25 227 THR A O 1
ATOM 1812 N N . ILE A 1 228 ? 14.481 -0.494 -20.801 1.00 94.94 228 ILE A N 1
ATOM 1813 C CA . ILE A 1 228 ? 15.117 -0.250 -22.081 1.00 94.94 228 ILE A CA 1
ATOM 1814 C C . ILE A 1 228 ? 16.620 -0.443 -21.930 1.00 94.94 228 ILE A C 1
ATOM 1816 O O . ILE A 1 228 ? 17.216 -0.027 -20.935 1.00 94.94 228 ILE A O 1
ATOM 1820 N N . TRP A 1 229 ? 17.248 -1.060 -22.921 1.00 95.56 229 TRP A N 1
ATOM 1821 C CA . TRP A 1 229 ? 18.683 -1.288 -22.899 1.00 95.56 229 TRP A CA 1
ATOM 1822 C C . TRP A 1 229 ? 19.282 -1.337 -24.298 1.00 95.56 229 TRP A C 1
ATOM 1824 O O . TRP A 1 229 ? 18.638 -1.752 -25.258 1.00 95.56 229 TRP A O 1
ATOM 1834 N N . THR A 1 230 ? 20.542 -0.930 -24.404 1.00 94.81 230 THR A N 1
ATOM 1835 C CA . THR A 1 230 ? 21.351 -1.080 -25.611 1.00 94.81 230 THR A CA 1
ATOM 1836 C C . THR A 1 230 ? 22.801 -1.346 -25.225 1.00 94.81 230 THR A C 1
ATOM 1838 O O . THR A 1 230 ? 23.292 -0.809 -24.229 1.00 94.81 230 THR A O 1
ATOM 1841 N N . ASP A 1 231 ? 23.487 -2.159 -26.022 1.00 92.88 231 ASP A N 1
ATOM 1842 C CA . ASP A 1 231 ? 24.934 -2.370 -25.965 1.00 92.88 231 ASP A CA 1
ATOM 1843 C C . ASP A 1 231 ? 25.718 -1.344 -26.798 1.00 92.88 231 ASP A C 1
ATOM 1845 O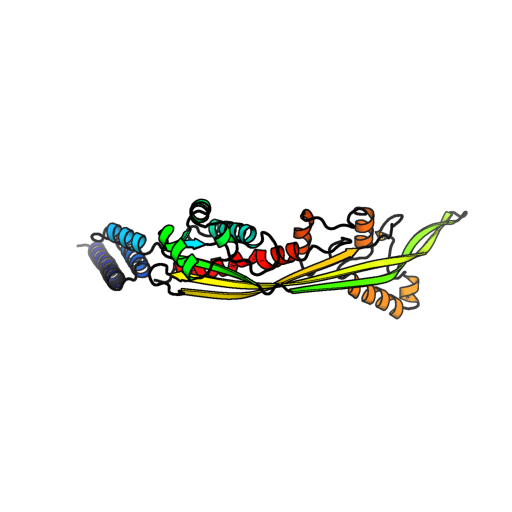 O . ASP A 1 231 ? 26.954 -1.351 -26.791 1.00 92.88 231 ASP A O 1
ATOM 1849 N N . TYR A 1 232 ? 25.019 -0.448 -27.502 1.00 94.19 232 TYR A N 1
ATOM 1850 C CA . TYR A 1 232 ? 25.640 0.558 -28.348 1.00 94.19 232 TYR A CA 1
ATOM 1851 C C . TYR A 1 232 ? 26.533 1.497 -27.533 1.00 94.19 232 TYR A C 1
ATOM 1853 O O . TYR A 1 232 ? 26.123 2.092 -26.534 1.00 94.19 232 TYR A O 1
ATOM 1861 N N . ARG A 1 233 ? 27.774 1.665 -27.998 1.00 93.50 233 ARG A N 1
ATOM 1862 C CA . ARG A 1 233 ? 28.775 2.523 -27.358 1.00 93.50 233 ARG A CA 1
ATOM 1863 C C . ARG A 1 233 ? 28.909 3.827 -28.140 1.00 93.50 233 ARG A C 1
ATOM 1865 O O . ARG A 1 233 ? 29.597 3.840 -29.165 1.00 93.50 233 ARG A O 1
ATOM 1872 N N . PRO A 1 234 ? 28.285 4.930 -27.687 1.00 93.56 234 PRO A N 1
ATOM 1873 C CA . PRO A 1 234 ? 28.404 6.196 -28.387 1.00 93.56 234 PRO A CA 1
ATOM 1874 C C . PRO A 1 234 ? 29.842 6.707 -28.316 1.00 93.56 234 PRO A C 1
ATOM 1876 O O . PRO A 1 234 ? 30.506 6.645 -27.283 1.00 93.56 234 PRO A O 1
ATOM 1879 N N . SER A 1 235 ? 30.312 7.257 -29.428 1.00 91.75 235 SER A N 1
ATOM 1880 C CA . SER A 1 235 ? 31.572 7.995 -29.507 1.00 91.75 235 SER A CA 1
ATOM 1881 C C . SER A 1 235 ? 31.306 9.482 -29.741 1.00 91.75 235 SER A C 1
ATOM 1883 O O . SER A 1 235 ? 30.424 9.831 -30.529 1.00 91.75 235 SER A O 1
ATOM 1885 N N . GLY A 1 236 ? 32.082 10.350 -29.086 1.00 92.19 236 GLY A N 1
ATOM 1886 C CA . GLY A 1 236 ? 31.897 11.807 -29.135 1.00 92.19 236 GLY A CA 1
ATOM 1887 C C . GLY A 1 236 ? 30.830 12.321 -28.164 1.00 92.19 236 GLY A C 1
ATOM 1888 O O . GLY A 1 236 ? 30.554 11.689 -27.140 1.00 92.19 236 GLY A O 1
ATOM 1889 N N . ASP A 1 237 ? 30.244 13.478 -28.463 1.00 94.56 237 ASP A N 1
ATOM 1890 C CA . ASP A 1 237 ? 29.114 14.026 -27.705 1.00 94.56 237 ASP A CA 1
ATOM 1891 C C . ASP A 1 237 ? 27.830 13.254 -28.067 1.00 94.56 237 ASP A C 1
ATOM 1893 O O . ASP A 1 237 ? 27.584 12.956 -29.234 1.00 94.56 237 ASP A O 1
ATOM 1897 N N . CYS A 1 238 ? 27.017 12.884 -27.073 1.00 95.88 238 CYS A N 1
ATOM 1898 C CA . CYS A 1 238 ? 25.718 12.248 -27.322 1.00 95.88 238 CYS A CA 1
ATOM 1899 C C . CYS A 1 238 ? 24.729 13.199 -28.000 1.00 95.88 238 CYS A C 1
ATOM 1901 O O . CYS A 1 238 ? 23.836 12.743 -28.709 1.00 95.88 238 CYS A O 1
ATOM 1903 N N . LYS A 1 239 ? 24.892 14.512 -27.816 1.00 96.25 239 LYS A N 1
ATOM 1904 C CA . LYS A 1 239 ? 24.021 15.534 -28.413 1.00 96.25 239 LYS A CA 1
ATOM 1905 C C . LYS A 1 239 ? 24.217 15.688 -29.917 1.00 96.25 239 LYS A C 1
ATOM 1907 O O . LYS A 1 239 ? 23.372 16.280 -30.579 1.00 96.25 239 LYS A O 1
ATOM 1912 N N . ASP A 1 240 ? 25.301 15.131 -30.455 1.00 96.25 240 ASP A N 1
ATOM 1913 C CA . ASP A 1 240 ? 25.551 15.081 -31.894 1.00 96.25 240 ASP A CA 1
ATOM 1914 C C . ASP A 1 240 ? 24.760 13.965 -32.595 1.00 96.25 240 ASP A C 1
ATOM 1916 O O . ASP A 1 240 ? 24.820 13.867 -33.821 1.00 96.25 240 ASP A O 1
ATOM 1920 N N . TYR A 1 241 ? 24.038 13.119 -31.849 1.00 97.38 241 TYR A N 1
ATOM 1921 C CA . TYR A 1 241 ? 23.232 12.038 -32.408 1.00 97.38 241 TYR A CA 1
ATOM 1922 C C . TYR A 1 241 ? 21.783 12.464 -32.652 1.00 97.38 241 TYR A C 1
ATOM 1924 O O . TYR A 1 241 ? 21.152 13.078 -31.793 1.00 97.38 241 TYR A O 1
ATOM 1932 N N . CYS A 1 242 ? 21.231 12.066 -33.796 1.00 96.69 242 CYS A N 1
ATOM 1933 C CA . CYS A 1 242 ? 19.825 12.253 -34.139 1.00 96.69 242 CYS A CA 1
ATOM 1934 C C . CYS A 1 242 ? 19.241 11.026 -34.858 1.00 96.69 242 CYS A C 1
ATOM 1936 O O . CYS A 1 242 ? 19.968 10.177 -35.382 1.00 96.69 242 CYS A O 1
ATOM 1938 N N . LEU A 1 243 ? 17.908 10.931 -34.859 1.00 96.69 243 LEU A N 1
ATOM 1939 C CA . LEU A 1 243 ? 17.156 9.889 -35.569 1.00 96.69 243 LEU A CA 1
ATOM 1940 C C . LEU A 1 243 ? 17.016 10.200 -37.062 1.00 96.69 243 LEU A C 1
ATOM 1942 O O . LEU A 1 243 ? 16.993 9.283 -37.879 1.00 96.69 243 LEU A O 1
ATOM 1946 N N . ALA A 1 244 ? 16.960 11.487 -37.409 1.00 95.69 244 ALA A N 1
ATOM 1947 C CA . ALA A 1 244 ? 16.933 11.984 -38.775 1.00 95.69 244 ALA A CA 1
ATOM 1948 C C . ALA A 1 244 ? 17.889 13.186 -38.908 1.00 95.69 244 ALA A C 1
ATOM 1950 O O . ALA A 1 244 ? 17.835 14.106 -38.088 1.00 95.69 244 ALA A O 1
ATOM 1951 N N . PRO A 1 245 ? 18.809 13.200 -39.887 1.00 94.75 245 PRO A N 1
ATOM 1952 C CA . PRO A 1 245 ? 19.637 14.367 -40.163 1.00 94.75 245 PRO A CA 1
ATOM 1953 C C . PRO A 1 245 ? 18.835 15.440 -40.927 1.00 94.75 245 PRO A C 1
ATOM 1955 O O . PRO A 1 245 ? 17.866 15.101 -41.610 1.00 94.75 245 PRO A O 1
ATOM 1958 N N . PRO A 1 246 ? 19.262 16.719 -40.913 1.00 93.44 246 PRO A N 1
ATOM 1959 C CA . PRO A 1 246 ? 18.533 17.815 -41.562 1.00 93.44 246 PRO A CA 1
ATOM 1960 C C . PRO A 1 246 ? 18.272 17.615 -43.061 1.00 93.44 246 PRO A C 1
ATOM 1962 O O . PRO A 1 246 ? 17.245 18.053 -43.575 1.00 93.44 246 PRO A O 1
ATOM 1965 N N . ASP A 1 247 ? 19.187 16.952 -43.773 1.00 91.88 247 ASP A N 1
ATOM 1966 C CA . ASP A 1 247 ? 18.991 16.646 -45.194 1.00 91.88 247 ASP A CA 1
ATOM 1967 C C . ASP A 1 247 ? 17.868 15.620 -45.400 1.00 91.88 247 ASP A C 1
ATOM 1969 O O . ASP A 1 247 ? 17.050 15.796 -46.297 1.00 91.88 247 ASP A O 1
ATOM 1973 N N . LEU A 1 248 ? 17.745 14.614 -44.523 1.00 91.56 248 LEU A N 1
ATOM 1974 C CA . LEU A 1 248 ? 16.637 13.655 -44.575 1.00 91.56 248 LEU A CA 1
ATOM 1975 C C . LEU A 1 248 ? 15.303 14.326 -44.241 1.00 91.56 248 LEU A C 1
ATOM 1977 O O . LEU A 1 248 ? 14.308 14.065 -44.902 1.00 91.56 248 LEU A O 1
ATOM 1981 N N . GLU A 1 249 ? 15.273 15.221 -43.254 1.00 92.56 249 GLU A N 1
ATOM 1982 C CA . GLU A 1 249 ? 14.057 15.972 -42.915 1.00 92.56 249 GLU A CA 1
ATOM 1983 C C . GLU A 1 249 ? 13.570 16.857 -44.070 1.00 92.56 249 GLU A C 1
ATOM 1985 O O . GLU A 1 249 ? 12.363 17.027 -44.254 1.00 92.56 249 GLU A O 1
ATOM 1990 N N . ARG A 1 250 ? 14.502 17.416 -44.852 1.00 94.12 250 ARG A N 1
ATOM 1991 C CA . ARG A 1 250 ? 14.194 18.230 -46.032 1.00 94.12 250 ARG A CA 1
ATOM 1992 C C . ARG A 1 250 ? 13.746 17.374 -47.215 1.00 94.12 250 ARG A C 1
ATOM 1994 O O . ARG A 1 250 ? 12.775 17.734 -47.880 1.00 94.12 250 ARG A O 1
ATOM 2001 N N . ASP A 1 251 ? 14.468 16.291 -47.486 1.00 95.25 251 ASP A N 1
ATOM 2002 C CA . ASP A 1 251 ? 14.339 15.529 -48.728 1.00 95.25 251 ASP A CA 1
ATOM 2003 C C . ASP A 1 251 ? 13.269 14.415 -48.616 1.00 95.25 251 ASP A C 1
ATOM 2005 O O . ASP A 1 251 ? 12.559 14.159 -49.589 1.00 95.25 251 ASP A O 1
ATOM 2009 N N . ASP A 1 252 ? 13.077 13.816 -47.429 1.00 95.44 252 ASP A N 1
ATOM 2010 C CA . ASP A 1 252 ? 11.987 12.877 -47.104 1.00 95.44 252 ASP A CA 1
ATOM 2011 C C . ASP A 1 252 ? 11.429 13.088 -45.669 1.00 95.44 252 ASP A C 1
ATOM 2013 O O . ASP A 1 252 ? 11.727 12.339 -44.725 1.00 95.44 252 ASP A O 1
ATOM 2017 N N . PRO A 1 253 ? 10.543 14.084 -45.476 1.00 95.19 253 PRO A N 1
ATOM 2018 C CA . PRO A 1 253 ? 9.955 14.375 -44.167 1.00 95.19 253 PRO A CA 1
ATOM 2019 C C . PRO A 1 253 ? 9.054 13.251 -43.631 1.00 95.19 253 PRO A C 1
ATOM 2021 O O . PRO A 1 253 ? 8.818 13.176 -42.422 1.00 95.19 253 PRO A O 1
ATOM 2024 N N . LEU A 1 254 ? 8.513 12.383 -44.496 1.00 95.50 254 LEU A N 1
ATOM 2025 C CA . LEU A 1 254 ? 7.684 11.257 -44.057 1.00 95.50 254 LEU A CA 1
ATOM 2026 C C . LEU A 1 254 ? 8.549 10.176 -43.413 1.00 95.50 254 LEU A C 1
ATOM 2028 O O . LEU A 1 254 ? 8.159 9.621 -42.384 1.00 95.50 254 LEU A O 1
ATOM 2032 N N . GLN A 1 255 ? 9.720 9.891 -43.982 1.00 93.38 255 GLN A N 1
ATOM 2033 C CA . GLN A 1 255 ? 10.676 8.963 -43.391 1.00 93.38 255 GLN A CA 1
ATOM 2034 C C . GLN A 1 255 ? 11.197 9.470 -42.040 1.00 93.38 255 GLN A C 1
ATOM 2036 O O . GLN A 1 255 ? 11.226 8.692 -41.085 1.00 93.38 255 GLN A O 1
ATOM 2041 N N . ALA A 1 256 ? 11.526 10.762 -41.927 1.00 93.88 256 ALA A N 1
ATOM 2042 C CA . ALA A 1 256 ? 11.960 11.363 -40.664 1.00 93.88 256 ALA A CA 1
ATOM 2043 C C . ALA A 1 256 ? 10.891 11.234 -39.561 1.00 93.88 256 ALA A C 1
ATOM 2045 O O . ALA A 1 256 ? 11.180 10.759 -38.463 1.00 93.88 256 ALA A O 1
ATOM 2046 N N . ARG A 1 257 ? 9.623 11.550 -39.871 1.00 95.06 257 ARG A N 1
ATOM 2047 C CA . ARG A 1 257 ? 8.507 11.370 -38.921 1.00 95.06 257 ARG A CA 1
ATOM 2048 C C . ARG A 1 257 ? 8.311 9.916 -38.510 1.00 95.06 257 ARG A C 1
ATOM 2050 O O . ARG A 1 257 ? 8.110 9.645 -37.334 1.00 95.06 257 ARG A O 1
ATOM 2057 N N . ARG A 1 258 ? 8.416 8.973 -39.451 1.00 94.38 258 ARG A N 1
ATOM 2058 C CA . ARG A 1 258 ? 8.327 7.539 -39.135 1.00 94.38 258 ARG A CA 1
ATOM 2059 C C . ARG A 1 258 ? 9.445 7.086 -38.199 1.00 94.38 258 ARG A C 1
ATOM 2061 O O . ARG A 1 258 ? 9.197 6.225 -37.363 1.00 94.38 258 ARG A O 1
ATOM 2068 N N . ALA A 1 259 ? 10.658 7.627 -38.332 1.00 93.25 259 ALA A N 1
ATOM 2069 C CA . ALA A 1 259 ? 11.762 7.309 -37.426 1.00 93.25 259 ALA A CA 1
ATOM 2070 C C . ALA A 1 259 ? 11.464 7.780 -35.991 1.00 93.25 259 ALA A C 1
ATOM 2072 O O . ALA A 1 259 ? 11.636 7.006 -35.052 1.00 93.25 259 ALA A O 1
ATOM 2073 N N . GLU A 1 260 ? 10.943 9.000 -35.836 1.00 93.81 260 GLU A N 1
ATOM 2074 C CA . GLU A 1 260 ? 10.505 9.557 -34.546 1.00 93.81 260 GLU A CA 1
ATOM 2075 C C . GLU A 1 260 ? 9.328 8.776 -33.936 1.00 93.81 260 GLU A C 1
ATOM 2077 O O . GLU A 1 260 ? 9.363 8.401 -32.765 1.00 93.81 260 GLU A O 1
ATOM 2082 N N . GLU A 1 261 ? 8.300 8.455 -34.728 1.00 94.06 261 GLU A N 1
ATOM 2083 C CA . GLU A 1 261 ? 7.139 7.677 -34.273 1.00 94.06 261 GLU A CA 1
ATOM 2084 C C . GLU A 1 261 ? 7.546 6.276 -33.802 1.00 94.06 261 GLU A C 1
ATOM 2086 O O . GLU A 1 261 ? 7.140 5.836 -32.724 1.00 94.06 261 GLU A O 1
ATOM 2091 N N . ARG A 1 262 ? 8.395 5.584 -34.578 1.00 92.00 262 ARG A N 1
ATOM 2092 C CA . ARG A 1 262 ? 8.925 4.267 -34.196 1.00 92.00 262 ARG A CA 1
ATOM 2093 C C . ARG A 1 262 ? 9.817 4.358 -32.968 1.00 92.00 262 ARG A C 1
ATOM 2095 O O . ARG A 1 262 ? 9.769 3.468 -32.124 1.00 92.00 262 ARG A O 1
ATOM 2102 N N . TRP A 1 263 ? 10.617 5.411 -32.843 1.00 93.50 263 TRP A N 1
ATOM 2103 C CA . TRP A 1 263 ? 11.414 5.628 -31.646 1.00 93.50 263 TRP A CA 1
ATOM 2104 C C . TRP A 1 263 ? 10.527 5.796 -30.415 1.00 93.50 263 TRP A C 1
ATOM 2106 O O . TRP A 1 263 ? 10.696 5.069 -29.440 1.00 93.50 263 TRP A O 1
ATOM 2116 N N . SER A 1 264 ? 9.538 6.688 -30.472 1.00 91.81 264 SER A N 1
ATOM 2117 C CA . SER A 1 264 ? 8.629 6.932 -29.351 1.00 91.81 264 SER A CA 1
ATOM 2118 C C . SER A 1 264 ? 7.846 5.677 -28.954 1.00 91.81 264 SER A C 1
ATOM 2120 O O . SER A 1 264 ? 7.685 5.414 -27.763 1.00 91.81 264 SER A O 1
ATOM 2122 N N . SER A 1 265 ? 7.427 4.848 -29.918 1.00 89.56 265 SER A N 1
ATOM 2123 C CA . SER A 1 265 ? 6.668 3.630 -29.615 1.00 89.56 265 SER A CA 1
ATOM 2124 C C . SER A 1 265 ? 7.479 2.553 -28.881 1.00 89.56 265 SER A C 1
ATOM 2126 O O . SER A 1 265 ? 6.893 1.799 -28.113 1.00 89.56 265 SER A O 1
ATOM 2128 N N . HIS A 1 266 ? 8.801 2.467 -29.095 1.00 88.62 266 HIS A N 1
ATOM 2129 C CA . HIS A 1 266 ? 9.657 1.436 -28.474 1.00 88.62 266 HIS A CA 1
ATOM 2130 C C . HIS A 1 266 ? 10.477 1.968 -27.291 1.00 88.62 266 HIS A C 1
ATOM 2132 O O . HIS A 1 266 ? 10.729 1.246 -26.328 1.00 88.62 266 HIS A O 1
ATOM 2138 N N . CYS A 1 267 ? 10.902 3.231 -27.353 1.00 90.31 267 CYS A N 1
ATOM 2139 C CA . CYS A 1 267 ? 11.749 3.870 -26.348 1.00 90.31 267 CYS A CA 1
ATOM 2140 C C . CYS A 1 267 ? 10.962 4.738 -25.355 1.00 90.31 267 CYS A C 1
ATOM 2142 O O . CYS A 1 267 ? 11.541 5.256 -24.395 1.00 90.31 267 CYS A O 1
ATOM 2144 N N . GLY A 1 268 ? 9.648 4.885 -25.551 1.00 88.38 268 GLY A N 1
ATOM 2145 C CA . GLY A 1 268 ? 8.769 5.653 -24.679 1.00 88.38 268 GLY A CA 1
ATOM 2146 C C . GLY A 1 268 ? 9.206 7.113 -24.587 1.00 88.38 268 GLY A C 1
ATOM 2147 O O . GLY A 1 268 ? 9.328 7.810 -25.593 1.00 88.38 268 GLY A O 1
ATOM 2148 N N . SER A 1 269 ? 9.458 7.574 -23.363 1.00 89.62 269 SER A N 1
ATOM 2149 C CA . SER A 1 269 ? 9.831 8.961 -23.073 1.00 89.62 269 SER A CA 1
ATOM 2150 C C . SER A 1 269 ? 11.328 9.270 -23.232 1.00 89.62 269 SER A C 1
ATOM 2152 O O . SER A 1 269 ? 11.755 10.364 -22.867 1.00 89.62 269 SER A O 1
ATOM 2154 N N . TRP A 1 270 ? 12.161 8.317 -23.665 1.00 93.06 270 TRP A N 1
ATOM 2155 C CA . TRP A 1 270 ? 13.602 8.547 -23.805 1.00 93.06 270 TRP A CA 1
ATOM 2156 C C . TRP A 1 270 ? 13.913 9.353 -25.061 1.00 93.06 270 TRP A C 1
ATOM 2158 O O . TRP A 1 270 ? 13.547 8.942 -26.155 1.00 93.06 270 TRP A O 1
ATOM 2168 N N . ALA A 1 271 ? 14.667 10.445 -24.934 1.00 95.00 271 ALA A N 1
ATOM 2169 C CA . ALA A 1 271 ? 15.336 11.046 -26.084 1.00 95.00 271 ALA A CA 1
ATOM 2170 C C . ALA A 1 271 ? 16.576 10.215 -26.463 1.00 95.00 271 ALA A C 1
ATOM 2172 O O . ALA A 1 271 ? 17.223 9.625 -25.592 1.00 95.00 271 ALA A O 1
ATOM 2173 N N . LEU A 1 272 ? 16.937 10.183 -27.751 1.00 96.12 272 LEU A N 1
ATOM 2174 C CA . LEU A 1 272 ? 18.118 9.447 -28.219 1.00 96.12 272 LEU A CA 1
ATOM 2175 C C . LEU A 1 272 ? 19.411 9.876 -27.494 1.00 96.12 272 LEU A C 1
ATOM 2177 O O . LEU A 1 272 ? 20.093 8.988 -26.978 1.00 96.12 272 LEU A O 1
ATOM 2181 N N . PRO A 1 273 ? 19.748 11.179 -27.369 1.00 96.56 273 PRO A N 1
ATOM 2182 C CA . PRO A 1 273 ? 20.942 11.597 -26.635 1.00 96.56 273 PRO A CA 1
ATOM 2183 C C . PRO A 1 273 ? 20.953 11.105 -25.187 1.00 96.56 273 PRO A C 1
ATOM 2185 O O . PRO A 1 273 ? 21.957 10.550 -24.747 1.00 96.56 273 PRO A O 1
ATOM 2188 N N . ASP A 1 274 ? 19.825 11.216 -24.480 1.00 95.44 274 ASP A N 1
ATOM 2189 C CA . ASP A 1 274 ? 19.704 10.796 -23.080 1.00 95.44 274 ASP A CA 1
ATOM 2190 C C . ASP A 1 274 ? 19.916 9.285 -22.924 1.00 95.44 274 ASP A C 1
ATOM 2192 O O . ASP A 1 274 ? 20.598 8.837 -21.997 1.00 95.44 274 ASP A O 1
ATOM 2196 N N . LEU A 1 275 ? 19.359 8.482 -23.841 1.00 95.12 275 LEU A N 1
ATOM 2197 C CA . LEU A 1 275 ? 19.553 7.032 -23.836 1.00 95.12 275 LEU A CA 1
ATOM 2198 C C . LEU A 1 275 ? 21.030 6.687 -24.043 1.00 95.12 275 LEU A C 1
ATOM 2200 O O . LEU A 1 275 ? 21.577 5.844 -23.332 1.00 95.12 275 LEU A O 1
ATOM 2204 N N . LEU A 1 276 ? 21.685 7.355 -24.993 1.00 95.94 276 LEU A N 1
ATOM 2205 C CA . LEU A 1 276 ? 23.097 7.142 -25.292 1.00 95.94 276 LEU A CA 1
ATOM 2206 C C . LEU A 1 276 ? 24.002 7.599 -24.138 1.00 95.94 276 LEU A C 1
ATOM 2208 O O . LEU A 1 276 ? 24.985 6.926 -23.829 1.00 95.94 276 LEU A O 1
ATOM 2212 N N . GLU A 1 277 ? 23.677 8.706 -23.463 1.00 95.50 277 GLU A N 1
ATOM 2213 C CA . GLU A 1 277 ? 24.390 9.144 -22.254 1.00 95.50 277 GLU A CA 1
ATOM 2214 C C . GLU A 1 277 ? 24.288 8.073 -21.167 1.00 95.50 277 GLU A C 1
ATOM 2216 O O . GLU A 1 277 ? 25.299 7.663 -20.596 1.00 95.50 277 GLU A O 1
ATOM 2221 N N . ARG A 1 278 ? 23.091 7.514 -20.948 1.00 93.81 278 ARG A N 1
ATOM 2222 C CA . ARG A 1 278 ? 22.924 6.406 -19.999 1.00 93.81 278 ARG A CA 1
ATOM 2223 C C . ARG A 1 278 ? 23.662 5.144 -20.410 1.00 93.81 278 ARG A C 1
ATOM 2225 O O . ARG A 1 278 ? 24.269 4.524 -19.540 1.00 93.81 278 ARG A O 1
ATOM 2232 N N . ALA A 1 279 ? 23.658 4.786 -21.690 1.00 93.38 279 ALA A N 1
ATOM 2233 C CA . ALA A 1 279 ? 24.407 3.637 -22.191 1.00 93.38 279 ALA A CA 1
ATOM 2234 C C . ALA A 1 279 ? 25.917 3.789 -21.949 1.00 93.38 279 ALA A C 1
ATOM 2236 O O . ALA A 1 279 ? 26.583 2.831 -21.554 1.00 93.38 279 ALA A O 1
ATOM 2237 N N . ARG A 1 280 ? 26.441 5.010 -22.102 1.00 92.94 280 ARG A N 1
ATOM 2238 C CA . ARG A 1 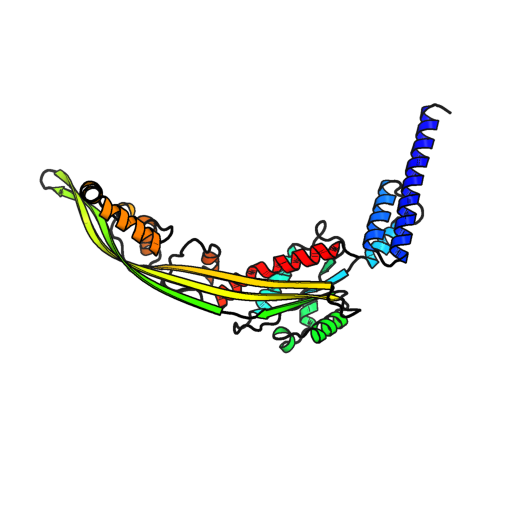280 ? 27.841 5.349 -21.823 1.00 92.94 280 ARG A CA 1
ATOM 2239 C C . ARG A 1 280 ? 28.177 5.262 -20.335 1.00 92.94 280 ARG A C 1
ATOM 2241 O O . ARG A 1 280 ? 29.164 4.628 -19.974 1.00 92.94 280 ARG A O 1
ATOM 2248 N N . ASP A 1 281 ? 27.359 5.874 -19.485 1.00 88.81 281 ASP A N 1
ATOM 2249 C CA . ASP A 1 281 ? 27.649 6.023 -18.053 1.00 88.81 281 ASP A CA 1
ATOM 2250 C C . ASP A 1 281 ? 27.331 4.762 -17.237 1.00 88.81 281 ASP A C 1
ATOM 2252 O O . ASP A 1 281 ? 27.861 4.560 -16.144 1.00 88.81 281 ASP A O 1
ATOM 2256 N N . ARG A 1 282 ? 26.421 3.915 -17.734 1.00 81.81 282 ARG A N 1
ATOM 2257 C CA . ARG A 1 282 ? 25.852 2.772 -17.000 1.00 81.81 282 ARG A CA 1
ATOM 2258 C C . ARG A 1 282 ? 25.980 1.460 -17.769 1.00 81.81 282 ARG A C 1
ATOM 2260 O O . ARG A 1 282 ? 25.121 0.589 -17.645 1.00 81.81 282 ARG A O 1
ATOM 2267 N N . SER A 1 283 ? 27.085 1.272 -18.487 1.00 69.69 283 SER A N 1
ATOM 2268 C CA . SER A 1 283 ? 27.360 0.072 -19.293 1.00 69.69 283 SER A CA 1
ATOM 2269 C C . SER A 1 283 ? 27.379 -1.254 -18.505 1.00 69.69 283 SER A C 1
ATOM 2271 O O . SER A 1 283 ? 27.434 -2.316 -19.112 1.00 69.69 283 SER A O 1
ATOM 2273 N N . GLY A 1 284 ? 27.352 -1.218 -17.165 1.00 75.31 284 GLY A N 1
ATOM 2274 C CA . GLY A 1 284 ? 27.266 -2.395 -16.287 1.00 75.31 284 GLY A CA 1
ATOM 2275 C C . GLY A 1 284 ? 25.852 -2.769 -15.821 1.00 75.31 284 GLY A C 1
ATOM 2276 O O . GLY A 1 284 ? 25.690 -3.776 -15.138 1.00 75.31 284 GLY A O 1
ATOM 2277 N N . ARG A 1 285 ? 24.819 -1.988 -16.168 1.00 84.81 285 ARG A N 1
ATOM 2278 C CA . ARG A 1 285 ? 23.420 -2.244 -15.773 1.00 84.81 285 ARG A CA 1
ATOM 2279 C C . ARG A 1 285 ? 22.703 -3.187 -16.733 1.00 84.81 285 ARG A C 1
ATOM 2281 O O . ARG A 1 285 ? 21.606 -2.915 -17.207 1.00 84.81 285 ARG A O 1
ATOM 2288 N N . GLU A 1 286 ? 23.341 -4.301 -17.041 1.00 86.81 286 GLU A N 1
ATOM 2289 C CA . GLU A 1 286 ? 22.687 -5.376 -17.784 1.00 86.81 286 GLU A CA 1
ATOM 2290 C C . GLU A 1 286 ? 21.797 -6.206 -16.854 1.00 86.81 286 GLU A C 1
ATOM 2292 O O . GLU A 1 286 ? 20.680 -6.559 -17.219 1.00 86.81 286 GLU A O 1
ATOM 2297 N N . ARG A 1 287 ? 22.258 -6.452 -15.623 1.00 92.06 287 ARG A N 1
ATOM 2298 C CA . ARG A 1 287 ? 21.556 -7.293 -14.652 1.00 92.06 287 ARG A CA 1
ATOM 2299 C C . ARG A 1 287 ? 20.743 -6.490 -13.658 1.00 92.06 287 ARG A C 1
ATOM 2301 O O . ARG A 1 287 ? 21.164 -5.416 -13.220 1.00 92.06 287 ARG A O 1
ATOM 2308 N N . TYR A 1 288 ? 19.596 -7.042 -13.285 1.00 94.12 288 TYR A N 1
ATOM 2309 C CA . TYR A 1 288 ? 18.767 -6.468 -12.239 1.00 94.12 288 TYR A CA 1
ATOM 2310 C C . TYR A 1 288 ? 19.383 -6.719 -10.857 1.00 94.12 288 TYR A C 1
ATOM 2312 O O . TYR A 1 288 ? 19.940 -7.778 -10.573 1.00 94.12 288 TYR A O 1
ATOM 2320 N N . GLU A 1 289 ? 19.238 -5.733 -9.976 1.00 93.31 289 GLU A N 1
ATOM 2321 C CA . GLU A 1 289 ? 19.549 -5.853 -8.558 1.00 93.31 289 GLU A CA 1
ATOM 2322 C C . GLU A 1 289 ? 18.417 -5.221 -7.743 1.00 93.31 289 GLU A C 1
ATOM 2324 O O . GLU A 1 289 ? 17.930 -4.145 -8.098 1.00 93.31 289 GLU A O 1
ATOM 2329 N N . GLY A 1 290 ? 18.063 -5.820 -6.600 1.00 90.31 290 GLY A N 1
ATOM 2330 C CA . GLY A 1 290 ? 16.949 -5.370 -5.747 1.00 90.31 290 GLY A CA 1
ATOM 2331 C C . GLY A 1 290 ? 16.991 -3.884 -5.365 1.00 90.31 290 GLY A C 1
ATOM 2332 O O . GLY A 1 290 ? 15.959 -3.225 -5.248 1.00 90.31 290 GLY A O 1
ATOM 2333 N N . ARG A 1 291 ? 18.192 -3.295 -5.259 1.00 92.25 291 ARG A N 1
ATOM 2334 C CA . ARG A 1 291 ? 18.370 -1.856 -4.988 1.00 92.25 291 ARG A CA 1
ATOM 2335 C C . ARG A 1 291 ? 17.766 -0.944 -6.066 1.00 92.25 291 ARG A C 1
ATOM 2337 O O . ARG A 1 291 ? 17.543 0.228 -5.785 1.00 92.25 291 ARG A O 1
ATOM 2344 N N . TYR A 1 292 ? 17.499 -1.450 -7.270 1.00 92.81 292 TYR A N 1
ATOM 2345 C CA . TYR A 1 292 ? 16.902 -0.691 -8.374 1.00 92.81 292 TYR A CA 1
ATOM 2346 C C . TYR A 1 292 ? 15.372 -0.717 -8.370 1.00 92.81 292 TYR A C 1
ATOM 2348 O O . TYR A 1 292 ? 14.774 0.010 -9.153 1.00 92.81 292 TYR A O 1
ATOM 2356 N N . LEU A 1 293 ? 14.724 -1.500 -7.495 1.00 93.06 293 LEU A N 1
ATOM 2357 C CA . LEU A 1 293 ? 13.261 -1.640 -7.479 1.00 93.06 293 LEU A CA 1
ATOM 2358 C C . LEU A 1 293 ? 12.525 -0.292 -7.406 1.00 93.06 293 LEU A C 1
ATOM 2360 O O . LEU A 1 293 ? 11.526 -0.095 -8.086 1.00 93.06 293 LEU A O 1
ATOM 2364 N N . HIS A 1 294 ? 13.054 0.658 -6.634 1.00 92.75 294 HIS A N 1
ATOM 2365 C CA . HIS A 1 294 ? 12.465 1.989 -6.479 1.00 92.75 294 HIS A CA 1
ATOM 2366 C C . HIS A 1 294 ? 12.404 2.805 -7.786 1.00 92.75 294 HIS A C 1
ATOM 2368 O O . HIS A 1 294 ? 11.578 3.705 -7.891 1.00 92.75 294 HIS A O 1
ATOM 2374 N N . GLU A 1 295 ? 13.244 2.501 -8.785 1.00 93.19 295 GLU A N 1
ATOM 2375 C CA . GLU A 1 295 ? 13.203 3.161 -10.102 1.00 93.19 295 GLU A CA 1
ATOM 2376 C C . GLU A 1 295 ? 11.950 2.772 -10.900 1.00 93.19 295 GLU A C 1
ATOM 2378 O O . GLU A 1 295 ? 11.589 3.483 -11.830 1.00 93.19 295 GLU A O 1
ATOM 2383 N N . PHE A 1 296 ? 11.270 1.687 -10.511 1.00 94.06 296 PHE A N 1
ATOM 2384 C CA . PHE A 1 296 ? 10.042 1.189 -11.136 1.00 94.06 296 PHE A CA 1
ATOM 2385 C C . PHE A 1 296 ? 8.762 1.667 -10.436 1.00 94.06 296 PHE A C 1
ATOM 2387 O O . PHE A 1 296 ? 7.677 1.210 -10.780 1.00 94.06 296 PHE A O 1
ATOM 2394 N N . ALA A 1 297 ? 8.860 2.575 -9.458 1.00 87.31 297 ALA A N 1
ATOM 2395 C CA . ALA A 1 297 ? 7.680 3.156 -8.811 1.00 87.31 297 ALA A CA 1
ATOM 2396 C C . ALA A 1 297 ? 6.821 3.993 -9.782 1.00 87.31 297 ALA A C 1
ATOM 2398 O O . ALA A 1 297 ? 5.625 4.158 -9.561 1.00 87.31 297 ALA A O 1
ATOM 2399 N N . ASP A 1 298 ? 7.431 4.507 -10.855 1.00 87.00 298 ASP A N 1
ATOM 2400 C CA . ASP A 1 298 ? 6.749 5.166 -11.967 1.00 87.00 298 ASP A CA 1
ATOM 2401 C C . ASP A 1 298 ? 6.633 4.195 -13.152 1.00 87.00 298 ASP A C 1
ATOM 2403 O O . ASP A 1 298 ? 7.594 3.962 -13.887 1.00 87.00 298 ASP A O 1
ATOM 2407 N N . ALA A 1 299 ? 5.443 3.621 -13.332 1.00 81.19 299 ALA A N 1
ATOM 2408 C CA . ALA A 1 299 ? 5.160 2.652 -14.390 1.00 81.19 299 ALA A CA 1
ATOM 2409 C C . ALA A 1 299 ? 5.188 3.258 -15.809 1.00 81.19 299 ALA A C 1
ATOM 2411 O O . ALA A 1 299 ? 5.269 2.525 -16.802 1.00 81.19 299 ALA A O 1
ATOM 2412 N N . GLU A 1 300 ? 5.100 4.585 -15.944 1.00 84.00 300 GLU A N 1
ATOM 2413 C CA . GLU A 1 300 ? 5.052 5.242 -17.252 1.00 84.00 300 GLU A CA 1
ATOM 2414 C C . GLU A 1 300 ? 6.437 5.362 -17.887 1.00 84.00 300 GLU A C 1
ATOM 2416 O O . GLU A 1 300 ? 6.554 5.390 -19.115 1.00 84.00 300 GLU A O 1
ATOM 2421 N N . ARG A 1 301 ? 7.497 5.366 -17.072 1.00 87.19 301 ARG A N 1
ATOM 2422 C CA . ARG A 1 301 ? 8.858 5.630 -17.529 1.00 87.19 301 ARG A CA 1
ATOM 2423 C C . ARG A 1 301 ? 9.712 4.357 -17.589 1.00 87.19 301 ARG A C 1
ATOM 2425 O O . ARG A 1 301 ? 10.052 3.800 -16.548 1.00 87.19 301 ARG A O 1
ATOM 2432 N N . PRO A 1 302 ? 10.175 3.931 -18.782 1.00 92.31 302 PRO A N 1
ATOM 2433 C CA . PRO A 1 302 ? 11.124 2.828 -18.888 1.00 92.31 302 PRO A CA 1
ATOM 2434 C C . PRO A 1 302 ? 12.442 3.130 -18.165 1.00 92.31 302 PRO A C 1
ATOM 2436 O O . PRO A 1 302 ? 13.024 4.208 -18.325 1.00 92.31 302 PRO A O 1
ATOM 2439 N N . VAL A 1 303 ? 12.955 2.157 -17.418 1.00 94.44 303 VAL A N 1
ATOM 2440 C CA . VAL A 1 303 ? 14.236 2.242 -16.706 1.00 94.44 303 VAL A CA 1
ATOM 2441 C C . VAL A 1 303 ? 15.367 1.739 -17.604 1.00 94.44 303 VAL A C 1
ATOM 2443 O O . VAL A 1 303 ? 15.243 0.689 -18.231 1.00 94.44 303 VAL A O 1
ATOM 2446 N N . PHE A 1 304 ? 16.498 2.455 -17.649 1.00 94.69 304 PHE A N 1
ATOM 2447 C CA . PHE A 1 304 ? 17.685 1.969 -18.361 1.00 94.69 304 PHE A CA 1
ATOM 2448 C C . PHE A 1 304 ? 18.321 0.791 -17.605 1.00 94.69 304 PHE A C 1
ATOM 2450 O O . PHE A 1 304 ? 19.050 0.998 -16.621 1.00 94.69 304 PHE A O 1
ATOM 2457 N N . LEU A 1 305 ? 18.000 -0.429 -18.039 1.00 95.38 305 LEU A N 1
ATOM 2458 C CA . LEU A 1 305 ? 18.394 -1.690 -17.414 1.00 95.38 305 LEU A CA 1
ATOM 2459 C C . LEU A 1 305 ? 18.187 -2.845 -18.403 1.00 95.38 305 LEU A C 1
ATOM 2461 O O . LEU A 1 305 ? 17.167 -2.898 -19.084 1.00 95.38 305 LEU A O 1
ATOM 2465 N N . GLY A 1 306 ? 19.128 -3.785 -18.475 1.00 93.19 306 GLY A N 1
ATOM 2466 C CA . GLY A 1 306 ? 18.974 -4.962 -19.330 1.00 93.19 306 GLY A CA 1
ATOM 2467 C C . GLY A 1 306 ? 17.810 -5.830 -18.863 1.00 93.19 306 GLY A C 1
ATOM 2468 O O . GLY A 1 306 ? 16.854 -6.044 -19.600 1.00 93.19 306 GLY A O 1
ATOM 2469 N N . GLU A 1 307 ? 17.863 -6.330 -17.637 1.00 94.81 307 GLU A N 1
ATOM 2470 C CA . GLU A 1 307 ? 16.882 -7.260 -17.073 1.00 94.81 307 GLU A CA 1
ATOM 2471 C C . GLU A 1 307 ? 15.701 -6.579 -16.372 1.00 94.81 307 GLU A C 1
ATOM 2473 O O . GLU A 1 307 ? 15.829 -5.510 -15.783 1.00 94.81 307 GLU A O 1
ATOM 2478 N N . LEU A 1 308 ? 14.546 -7.246 -16.399 1.00 95.94 308 LEU A N 1
ATOM 2479 C CA . LEU A 1 308 ? 13.376 -6.862 -15.612 1.00 95.94 308 LEU A CA 1
ATOM 2480 C C . LEU A 1 308 ? 13.542 -7.296 -14.146 1.00 95.94 308 LEU A C 1
ATOM 2482 O O . LEU A 1 308 ? 14.135 -8.351 -13.900 1.00 95.94 308 LEU A O 1
ATOM 2486 N N . PRO A 1 309 ? 12.947 -6.568 -13.182 1.00 95.94 309 PRO A N 1
ATOM 2487 C CA . PRO A 1 309 ? 12.773 -7.070 -11.822 1.00 95.94 309 PRO A CA 1
ATOM 2488 C C . PRO A 1 309 ? 12.051 -8.421 -11.805 1.00 95.94 309 PRO A C 1
ATOM 2490 O O . PRO A 1 309 ? 11.203 -8.695 -12.663 1.00 95.94 309 PRO A O 1
ATOM 2493 N N . GLY A 1 310 ? 12.371 -9.257 -10.815 1.00 94.50 310 GLY A N 1
ATOM 2494 C CA . GLY A 1 310 ? 11.699 -10.535 -10.580 1.00 94.50 310 GLY A CA 1
ATOM 2495 C C . GLY A 1 310 ? 10.189 -10.380 -10.361 1.00 94.50 310 GLY A C 1
ATOM 2496 O O . GLY A 1 310 ? 9.705 -9.295 -10.044 1.00 94.50 310 GLY A O 1
ATOM 2497 N N . GLU A 1 311 ? 9.437 -11.470 -10.526 1.00 94.44 311 GLU A N 1
ATOM 2498 C CA . GLU A 1 311 ? 8.006 -11.487 -10.190 1.00 94.44 311 GLU A CA 1
ATOM 2499 C C . GLU A 1 311 ? 7.781 -11.118 -8.718 1.00 94.44 311 GLU A C 1
ATOM 2501 O O . GLU A 1 311 ? 6.965 -10.249 -8.425 1.00 94.44 311 GLU A O 1
ATOM 2506 N N . ASP A 1 312 ? 8.589 -11.683 -7.823 1.00 93.69 312 ASP A N 1
ATOM 2507 C CA . ASP A 1 312 ? 8.574 -11.425 -6.383 1.00 93.69 312 ASP A CA 1
ATOM 2508 C C . ASP A 1 312 ? 8.748 -9.939 -6.037 1.00 93.69 312 ASP A C 1
ATOM 2510 O O . ASP A 1 312 ? 8.030 -9.400 -5.193 1.00 93.69 312 ASP A O 1
ATOM 2514 N N . ASP A 1 313 ? 9.681 -9.251 -6.701 1.00 94.50 313 ASP A N 1
ATOM 2515 C CA . ASP A 1 313 ? 9.946 -7.830 -6.456 1.00 94.50 313 ASP A CA 1
ATOM 2516 C C . ASP A 1 313 ? 8.787 -6.950 -6.926 1.00 94.50 313 ASP A C 1
ATOM 2518 O O . ASP A 1 313 ? 8.406 -5.998 -6.241 1.00 94.50 313 ASP A O 1
ATOM 2522 N N . LEU A 1 314 ? 8.179 -7.283 -8.067 1.00 95.25 314 LEU A N 1
ATOM 2523 C CA . LEU A 1 314 ? 7.008 -6.561 -8.561 1.00 95.25 314 LEU A CA 1
ATOM 2524 C C . LEU A 1 314 ? 5.746 -6.884 -7.768 1.00 95.25 314 LEU A C 1
ATOM 2526 O O . LEU A 1 314 ? 4.928 -5.992 -7.573 1.00 95.25 314 LEU A O 1
ATOM 2530 N N . ALA A 1 315 ? 5.601 -8.101 -7.242 1.00 94.19 315 ALA A N 1
ATOM 2531 C CA . ALA A 1 315 ? 4.530 -8.434 -6.307 1.00 94.19 315 ALA A CA 1
ATOM 2532 C C . ALA A 1 315 ? 4.639 -7.583 -5.032 1.00 94.19 315 ALA A C 1
ATOM 2534 O O . ALA A 1 315 ? 3.648 -7.018 -4.569 1.00 94.19 315 ALA A O 1
ATOM 2535 N N . ARG A 1 316 ? 5.860 -7.422 -4.501 1.00 92.19 316 ARG A N 1
ATOM 2536 C CA . ARG A 1 316 ? 6.142 -6.542 -3.355 1.00 92.19 316 ARG A CA 1
ATOM 2537 C C . ARG A 1 316 ? 5.840 -5.082 -3.670 1.00 92.19 316 ARG A C 1
ATOM 2539 O O . ARG A 1 316 ? 5.275 -4.404 -2.821 1.00 92.19 316 ARG A O 1
ATOM 2546 N N . LEU A 1 317 ? 6.187 -4.614 -4.870 1.00 93.56 317 LEU A N 1
ATOM 2547 C CA . LEU A 1 317 ? 5.879 -3.257 -5.323 1.00 93.56 317 LEU A CA 1
ATOM 2548 C C . LEU A 1 317 ? 4.364 -3.031 -5.461 1.00 93.56 317 LEU A C 1
ATOM 2550 O O . LEU A 1 317 ? 3.855 -2.037 -4.957 1.00 93.56 317 LEU A O 1
ATOM 2554 N N . ALA A 1 318 ? 3.639 -3.970 -6.077 1.00 93.88 318 ALA A N 1
ATOM 2555 C CA . ALA A 1 318 ? 2.187 -3.891 -6.267 1.00 93.88 318 ALA A CA 1
ATOM 2556 C C . ALA A 1 318 ? 1.427 -3.831 -4.933 1.00 93.88 318 ALA A C 1
ATOM 2558 O O . ALA A 1 318 ? 0.409 -3.153 -4.814 1.00 93.88 318 ALA A O 1
ATOM 2559 N N . LEU A 1 319 ? 1.915 -4.557 -3.925 1.00 93.69 319 LEU A N 1
ATOM 2560 C CA . LEU A 1 319 ? 1.271 -4.675 -2.619 1.00 93.69 319 LEU A CA 1
ATOM 2561 C C . LEU A 1 319 ? 1.755 -3.638 -1.593 1.00 93.69 319 LEU A C 1
ATOM 2563 O O . LEU A 1 319 ? 1.225 -3.602 -0.481 1.00 93.69 319 LEU A O 1
ATOM 2567 N N . ASP A 1 320 ? 2.726 -2.786 -1.941 1.00 90.81 320 ASP A N 1
ATOM 2568 C CA . ASP A 1 320 ? 3.337 -1.834 -1.002 1.00 90.81 320 ASP A CA 1
ATOM 2569 C C . ASP A 1 320 ? 2.312 -0.841 -0.431 1.00 90.81 320 ASP A C 1
ATOM 2571 O O . ASP A 1 320 ? 2.422 -0.441 0.723 1.00 90.81 320 ASP A O 1
ATOM 2575 N N . ASP A 1 321 ? 1.263 -0.510 -1.193 1.00 91.81 321 ASP A N 1
ATOM 2576 C CA . ASP A 1 321 ? 0.225 0.454 -0.807 1.00 91.81 321 ASP A CA 1
ATOM 2577 C C . ASP A 1 321 ? -1.011 -0.159 -0.116 1.00 91.81 321 ASP A C 1
ATOM 2579 O O . ASP A 1 321 ? -1.925 0.576 0.268 1.00 91.81 321 ASP A O 1
ATOM 2583 N N . VAL A 1 322 ? -1.042 -1.476 0.132 1.00 94.31 322 VAL A N 1
ATOM 2584 C CA . VAL A 1 322 ? -2.188 -2.158 0.784 1.00 94.31 322 VAL A CA 1
ATOM 2585 C C . VAL A 1 322 ? -2.475 -1.624 2.195 1.00 94.31 322 VAL A C 1
ATOM 2587 O O . VAL A 1 322 ? -3.598 -1.719 2.696 1.00 94.31 322 VAL A O 1
ATOM 2590 N N . TRP A 1 323 ? -1.495 -0.988 2.839 1.00 94.88 323 TRP A N 1
ATOM 2591 C CA . TRP A 1 323 ? -1.696 -0.346 4.137 1.00 94.88 323 TRP A CA 1
ATOM 2592 C C . TRP A 1 323 ? -2.734 0.784 4.101 1.00 94.88 323 TRP A C 1
ATOM 2594 O O . TRP A 1 323 ? -3.367 1.034 5.126 1.00 94.88 323 TRP A O 1
ATOM 2604 N N . ARG A 1 324 ? -2.927 1.462 2.957 1.00 95.75 324 ARG A N 1
ATOM 2605 C CA . ARG A 1 324 ? -3.865 2.593 2.828 1.00 95.75 324 ARG A CA 1
ATOM 2606 C C . ARG A 1 324 ? -5.321 2.146 3.014 1.00 95.75 324 ARG A C 1
ATOM 2608 O O . ARG A 1 324 ? -5.960 2.673 3.919 1.00 95.75 324 ARG A O 1
ATOM 2615 N N . PRO A 1 325 ? -5.825 1.128 2.286 1.00 96.12 325 PRO A N 1
ATOM 2616 C CA . PRO A 1 325 ? -7.130 0.529 2.557 1.00 96.12 325 PRO A CA 1
ATOM 2617 C C . PRO A 1 325 ? -7.344 0.121 4.019 1.00 96.12 325 PRO A C 1
ATOM 2619 O O . PRO A 1 325 ? -8.406 0.381 4.583 1.00 96.12 325 PRO A O 1
ATOM 2622 N N . VAL A 1 326 ? -6.340 -0.503 4.652 1.00 95.94 326 VAL A N 1
ATOM 2623 C CA . VAL A 1 326 ? -6.417 -0.898 6.070 1.00 95.94 326 VAL A CA 1
ATOM 2624 C C . VAL A 1 326 ? -6.558 0.335 6.959 1.00 95.94 326 VAL A C 1
ATOM 2626 O O . VAL A 1 326 ? -7.430 0.382 7.824 1.00 95.94 326 VAL A O 1
ATOM 2629 N N . PHE A 1 327 ? -5.725 1.347 6.728 1.00 95.62 327 PHE A N 1
ATOM 2630 C CA . PHE A 1 327 ? -5.765 2.615 7.442 1.00 95.62 327 PHE A CA 1
ATOM 2631 C C . PHE A 1 327 ? -7.119 3.320 7.302 1.00 95.62 327 PHE A C 1
ATOM 2633 O O . PHE A 1 327 ? -7.682 3.757 8.305 1.00 95.62 327 PHE A O 1
ATOM 2640 N N . ASP A 1 328 ? -7.649 3.417 6.083 1.00 95.50 328 ASP A N 1
ATOM 2641 C CA . ASP A 1 328 ? -8.911 4.100 5.809 1.00 95.50 328 ASP A CA 1
ATOM 2642 C C . ASP A 1 328 ? -10.082 3.412 6.514 1.00 95.50 328 ASP A C 1
ATOM 2644 O O . ASP A 1 328 ? -10.870 4.091 7.171 1.00 95.50 328 ASP A O 1
ATOM 2648 N N . VAL A 1 329 ? -10.139 2.076 6.479 1.00 96.50 329 VAL A N 1
ATOM 2649 C CA . VAL A 1 329 ? -11.159 1.304 7.205 1.00 96.50 329 VAL A CA 1
ATOM 2650 C C . VAL A 1 329 ? -11.035 1.494 8.716 1.00 96.50 329 VAL A C 1
ATOM 2652 O O . VAL A 1 329 ? -12.039 1.696 9.393 1.00 96.50 329 VAL A O 1
ATOM 2655 N N . LEU A 1 330 ? -9.821 1.457 9.276 1.00 95.88 330 LEU A N 1
ATOM 2656 C CA . LEU A 1 330 ? -9.643 1.702 10.710 1.00 95.88 330 LEU A CA 1
ATOM 2657 C C . LEU A 1 330 ? -10.056 3.125 11.096 1.00 95.88 330 LEU A C 1
ATOM 2659 O O . LEU A 1 330 ? -10.619 3.315 12.168 1.00 95.88 330 LEU A O 1
ATOM 2663 N N . ARG A 1 331 ? -9.808 4.114 10.232 1.00 94.94 331 ARG A N 1
ATOM 2664 C CA . ARG A 1 331 ? -10.221 5.502 10.458 1.00 94.94 331 ARG A CA 1
ATOM 2665 C C . ARG A 1 331 ? -11.741 5.659 10.419 1.00 94.94 331 ARG A C 1
ATOM 2667 O O . ARG A 1 331 ? -12.283 6.379 11.248 1.00 94.94 331 ARG A O 1
ATOM 2674 N N . GLU A 1 332 ? -12.419 5.006 9.477 1.00 94.38 332 GLU A N 1
ATOM 2675 C CA . GLU A 1 332 ? -13.890 4.958 9.429 1.00 94.38 332 GLU A CA 1
ATOM 2676 C C . GLU A 1 332 ? -14.438 4.380 10.746 1.00 94.38 332 GLU A C 1
ATOM 2678 O O . GLU A 1 332 ? -15.250 5.005 11.427 1.00 94.38 332 GLU A O 1
ATOM 2683 N N . LEU A 1 333 ? -13.875 3.250 11.175 1.00 95.19 333 LEU A N 1
ATOM 2684 C CA . LEU A 1 333 ? -14.245 2.548 12.401 1.00 95.19 333 LEU A CA 1
ATOM 2685 C C . LEU A 1 333 ? -13.856 3.268 13.706 1.00 95.19 333 LEU A C 1
ATOM 2687 O O . LEU A 1 333 ? -14.377 2.915 14.770 1.00 95.19 333 LEU A O 1
ATOM 2691 N N . ASP A 1 334 ? -12.937 4.237 13.668 1.00 94.38 334 ASP A N 1
ATOM 2692 C CA . ASP A 1 334 ? -12.507 5.004 14.844 1.00 94.38 334 ASP A CA 1
ATOM 2693 C C . ASP A 1 334 ? -13.658 5.840 15.408 1.00 94.38 334 ASP A C 1
ATOM 2695 O O . ASP A 1 334 ? -13.783 5.957 16.623 1.00 94.38 334 ASP A O 1
ATOM 2699 N N . LEU A 1 335 ? -14.559 6.330 14.553 1.00 88.62 335 LEU A N 1
ATOM 2700 C CA . LEU A 1 335 ? -15.678 7.192 14.949 1.00 88.62 335 LEU A CA 1
ATOM 2701 C C . LEU A 1 335 ? -17.009 6.446 15.129 1.00 88.62 335 LEU A C 1
ATOM 2703 O O . LEU A 1 335 ? -17.947 7.014 15.684 1.00 88.62 335 LEU A O 1
ATOM 2707 N N . GLU A 1 336 ? -17.093 5.190 14.690 1.00 90.50 336 GLU A N 1
ATOM 2708 C CA . GLU A 1 336 ? -18.295 4.355 14.804 1.00 90.50 336 GLU A CA 1
ATOM 2709 C C . GLU A 1 336 ? -18.346 3.611 16.147 1.00 90.50 336 GLU A C 1
ATOM 2711 O O . GLU A 1 336 ? -17.349 3.004 16.550 1.00 90.50 336 GLU A O 1
ATOM 2716 N N . ASP A 1 337 ? -19.490 3.675 16.838 1.00 84.31 337 ASP A N 1
ATOM 2717 C CA . ASP A 1 337 ? -19.748 2.960 18.102 1.00 84.31 337 ASP A CA 1
ATOM 2718 C C . ASP A 1 337 ? -19.833 1.436 17.920 1.00 84.31 337 ASP A C 1
ATOM 2720 O O . ASP A 1 337 ? -20.574 0.979 17.016 1.00 84.31 337 ASP A O 1
#

Sequence (337 aa):
MTPDQAYAEKESRIITGAAGVYYRMGNESLRVDRPKEAYARFVKAREFAPGYRDLERRIEQAYERAVVRVAILPFANQTDVAGLSKDLADRIYAAVARQVAPPRFQFTELKGRDEIYSVVTVAQLEDLSRDEALAVGKRLGVDRVVAGRFYGLRSSSESDSYGQTIYRKTVERDTGNVTHVRYAESDLRVIARERRVQARYEFMVLDVRHGAVVASRSEPVEAVARTIWTDYRPSGDCKDYCLAPPDLERDDPLQARRAEERWSSHCGSWALPDLLERARDRSGRERYEGRYLHEFADAERPVFLGELPGEDDLARLALDDVWRPVFDVLRELDLED

Radius of gyration: 32.46 Å; chains: 1; bounding box: 73×68×89 Å

Secondary structure (DSSP, 8-state):
--HHHHHHHHHHHHHHHHHHHHHHHHHHHHHTT-HHHHHHHHHHHHHH-TTSTTHHHHHHHHHHHH-EEEEEPPPEEESS-TTHHHHHHHHHHHHHHTT--TTT-SSEEEPPHHHHHHHS-HHHHH---HHHHHHHHHHHT-SEEEEEEEEEEEEEEEEEEEEEEEEEEEEEEPTTS-EEEEEEEEEEEEEEEEEEEEEEEEEEEEETTT--EEEEEEEEEEEEEEEEE------S-GGGEESS-HHHHHH-HHHHHHHHHHHHHHHTT--HHHHHHHHHHTTTTTS--GGGGGGGS-TTS-EE-SSPPPHHHHHHHHHTTTHHHHHHHHHHHHH--

=== Feature glossary ===
Annotated list of the representations used here:

Nearest PDB structures. The Foldseek neighbor list gives the closest experimentally determined structures in the PDB, ranked by structural alignment. TM-score near 1 means near-identical fold; near 0.3 means only rough topology match. This is how one finds what a novel AlphaFold prediction most resembles in the solved-structure universe.

Foldseek 3Di. Foldseek's 3Di representation compresses backbone geometry into a per-residue letter drawn from a learned twenty-state alphabet. It captures the tertiary interaction pattern around each residue — which residues are packed against it in space, regardless of where they are in sequence.

Radius of gyration, Cα contacts, bounding box. Radius of gyration (Rg) is the root-mean-square distance of Cα atoms from their centroid — a single number for overall size and compactness. A globular domain of N residues has Rg ≈ 2.2·N^0.38 Å; an extended or disordered chain has a much larger Rg. The Cα contact count is the number of residue pairs whose Cα atoms are within 8 Å and are more than four positions apart in sequence — a standard proxy for tertiary packing density. The bounding box is the smallest axis-aligned box enclosing all Cα atoms.

InterPro / GO / CATH / organism. The annotation block draws on four external resources. InterPro: which protein families and domains the sequence belongs to. GO: standardized terms for what the protein does, what process it participates in, and where in the cell it acts. CATH: which structural fold it has in the CATH hierarchy. Organism: the species of origin.

mmCIF coordinates. The mmCIF block holds the 3D Cartesian coordinates of each backbone atom (N, Cα, C, O) in ångströms. mmCIF is the PDB's canonical archive format — a tagged-loop text representation of the atomic model.

pLDDT. pLDDT is the predicted lDDT-Cα score: AlphaFold's confidence that the local environment of each residue (all inter-atomic distances within 15 Å) is correctly placed. It is a per-residue number between 0 and 100, with higher meaning more reliable.

Backbone torsions (φ/ψ). φ (phi) and ψ (psi) are the two rotatable backbone dihedrals per residue: φ is the C(i-1)–N–Cα–C torsion, ψ is the N–Cα–C–N(i+1) torsion, both in degrees on (−180°, 180°]. α-helical residues cluster near (−60°, −45°); β-strand residues near (−120°, +130°). A Ramachandran plot is simply a scatter of (φ, ψ) for every residue.

B-factor. For experimental (PDB) structures, the B-factor (temperature factor) quantifies the positional spread of each atom in the crystal — a combination of thermal vibration and static disorder — in units of Å². High B-factors mark flexible loops or poorly resolved regions; low B-factors mark the rigid, well-ordered core.

Secondary structure (3-state, P-SEA). SS3 is a coarse helix/strand/coil call (letters a/b/c) made by the P-SEA algorithm from inter-Cα distances and dihedrals. It is less detailed than DSSP but needs only Cα positions.

Predicted aligned error. Predicted aligned error is AlphaFold's pairwise confidence. Unlike pLDDT (per-residue), PAE is per-residue-pair and captures whether two parts of the structure are correctly placed relative to each other. Units are ångströms of expected positional error.

Solvent-accessible surface area. Solvent-accessible surface area (SASA) is the area in Å² traced out by the centre of a 1.4 Å probe sphere (a water molecule) rolled over the protein's van der Waals surface (Shrake–Rupley / Lee–Richards construction). Buried residues have near-zero SASA; fully exposed residues can exceed 200 Å². The total SASA scales roughly with the number of surface residues.

Secondary structure (8-state, DSSP). The SS8 string is DSSP's per-residue secondary-structure call. α-helix (H) means an i→i+4 H-bond ladder; β-strand (E) means the residue participates in a β-sheet; 3₁₀ (G) and π (I) are tighter and wider helices; T/S are turns/bends; '-' is loop.

Rendered structure images. Structure images are PyMOL renders from six orthogonal camera directions. Cartoon representation draws helices as coils and strands as arrows; sticks shows the backbone as bonds; surface shows the solvent-excluded envelope. Rainbow coloring maps sequence position to hue (blue→red, N→C); chain coloring assigns a distinct color per polypeptide.

Sequence. The amino-acid sequence is the protein's primary structure: the linear order of residues from the N-terminus to the C-terminus, written in one-letter code. Everything else here — the 3D coordinates, the secondary structure, the domain annotations — is ultimately a consequence of this string.

Contact-map, Ramachandran, and PAE plots. Three diagnostic plots accompany the record. The Cα contact map visualizes the tertiary structure as a 2D adjacency matrix (8 Å cutoff, sequence-local contacts suppressed). The Ramachandran plot shows the distribution of backbone (φ, ψ) torsions, with points in the α and β basins reflecting secondary structure content. The PAE plot shows AlphaFold's inter-residue confidence as a color matrix.